Protein AF-A0A919B881-F1 (afdb_monomer_lite)

Radius of gyration: 37.19 Å; chains: 1; bounding box: 96×102×81 Å

Structure (mmCIF, N/CA/C/O backbone):
data_AF-A0A919B881-F1
#
_entry.id   AF-A0A919B881-F1
#
loop_
_atom_site.group_PDB
_atom_site.id
_atom_site.type_symbol
_atom_site.label_atom_id
_atom_site.label_alt_id
_atom_site.label_comp_id
_atom_site.label_asym_id
_atom_site.label_entity_id
_atom_site.label_seq_id
_atom_site.pdbx_PDB_ins_code
_atom_site.Cartn_x
_atom_site.Cartn_y
_atom_site.Cartn_z
_atom_site.occupancy
_atom_site.B_iso_or_equiv
_atom_site.auth_seq_id
_atom_site.auth_comp_id
_atom_site.auth_asym_id
_atom_site.auth_atom_id
_atom_site.pdbx_PDB_model_num
ATOM 1 N N . MET A 1 1 ? -10.266 -64.014 -33.521 1.00 40.56 1 MET A N 1
ATOM 2 C CA . MET A 1 1 ? -9.245 -63.901 -32.458 1.00 40.56 1 MET A CA 1
ATOM 3 C C . MET A 1 1 ? -8.799 -62.450 -32.390 1.00 40.56 1 MET A C 1
ATOM 5 O O . MET A 1 1 ? -8.229 -61.969 -33.357 1.00 40.56 1 MET A O 1
ATOM 9 N N . ARG A 1 2 ? -9.153 -61.725 -31.324 1.00 32.00 2 ARG A N 1
ATOM 10 C CA . ARG A 1 2 ? -8.686 -60.354 -31.070 1.00 32.00 2 ARG A CA 1
ATOM 11 C C . ARG A 1 2 ? -7.675 -60.434 -29.933 1.00 32.00 2 ARG A C 1
ATOM 13 O O . ARG A 1 2 ? -8.028 -60.886 -28.850 1.00 32.00 2 ARG A O 1
ATOM 20 N N . VAL A 1 3 ? -6.431 -60.069 -30.219 1.00 41.41 3 VAL A N 1
ATOM 21 C CA . VAL A 1 3 ? -5.357 -59.973 -29.229 1.00 41.41 3 VAL A CA 1
ATOM 22 C C . VAL A 1 3 ? -5.454 -58.581 -28.615 1.00 41.41 3 VAL A C 1
ATOM 24 O O . VAL A 1 3 ? -5.321 -57.581 -29.316 1.00 41.41 3 VAL A O 1
ATOM 27 N N . GLN A 1 4 ? -5.782 -58.527 -27.328 1.00 40.03 4 GLN A N 1
ATOM 28 C CA . GLN A 1 4 ? -5.890 -57.305 -26.539 1.00 40.03 4 GLN A CA 1
ATOM 29 C C . GLN A 1 4 ? -4.526 -57.069 -25.880 1.00 40.03 4 GLN A C 1
ATOM 31 O O . GLN A 1 4 ? -4.097 -57.869 -25.052 1.00 40.03 4 GLN A O 1
ATOM 36 N N . ALA A 1 5 ? -3.815 -56.021 -26.297 1.00 55.62 5 ALA A N 1
ATOM 37 C CA . ALA A 1 5 ? -2.579 -55.601 -25.645 1.00 55.62 5 ALA A CA 1
ATOM 38 C C . ALA A 1 5 ? -2.917 -54.863 -24.333 1.00 55.62 5 ALA A C 1
ATOM 40 O O . ALA A 1 5 ? -3.818 -54.019 -24.344 1.00 55.62 5 ALA A O 1
ATOM 41 N N . PRO A 1 6 ? -2.243 -55.157 -23.209 1.00 60.88 6 PRO A N 1
ATOM 42 C CA . PRO A 1 6 ? -2.437 -54.416 -21.971 1.00 60.88 6 PRO A CA 1
ATOM 43 C C . PRO A 1 6 ? -1.820 -53.017 -22.092 1.00 60.88 6 PRO A C 1
ATOM 45 O O . PRO A 1 6 ? -0.626 -52.867 -22.347 1.00 60.88 6 PRO A O 1
ATOM 48 N N . GLY A 1 7 ? -2.666 -51.999 -21.925 1.00 48.53 7 GLY A N 1
ATOM 49 C CA . GLY A 1 7 ? -2.262 -50.602 -21.826 1.00 48.53 7 GLY A CA 1
ATOM 50 C C . GLY A 1 7 ? -1.398 -50.379 -20.589 1.00 48.53 7 GLY A C 1
ATOM 51 O O . GLY A 1 7 ? -1.783 -50.724 -19.474 1.00 48.53 7 GLY A O 1
ATOM 52 N N . LEU A 1 8 ? -0.217 -49.816 -20.818 1.00 46.97 8 LEU A N 1
ATOM 53 C CA . LEU A 1 8 ? 0.714 -49.369 -19.795 1.00 46.97 8 LEU A CA 1
ATOM 54 C C . LEU A 1 8 ? 0.134 -48.097 -19.149 1.00 46.97 8 LEU A C 1
ATOM 56 O O . LEU A 1 8 ? 0.245 -47.008 -19.706 1.00 46.97 8 LEU A O 1
ATOM 60 N N . CYS A 1 9 ? -0.537 -48.230 -18.006 1.00 40.06 9 CYS A N 1
ATOM 61 C CA . CYS A 1 9 ? -0.943 -47.080 -17.199 1.00 40.06 9 CYS A CA 1
ATOM 62 C C . CYS A 1 9 ? 0.284 -46.564 -16.440 1.00 40.06 9 CYS A C 1
ATOM 64 O O . CYS A 1 9 ? 0.690 -47.157 -15.442 1.00 40.06 9 CYS A O 1
ATOM 66 N N . VAL A 1 10 ? 0.889 -45.478 -16.920 1.00 44.66 10 VAL A N 1
ATOM 67 C CA . VAL A 1 10 ? 1.898 -44.735 -16.159 1.00 44.66 10 VAL A CA 1
ATOM 68 C C . VAL A 1 10 ? 1.145 -43.890 -15.133 1.00 44.66 10 VAL A C 1
ATOM 70 O O . VAL A 1 10 ? 0.537 -42.879 -15.476 1.00 44.66 10 VAL A O 1
ATOM 73 N N . LEU A 1 11 ? 1.124 -44.354 -13.882 1.00 41.50 11 LEU A N 1
ATOM 74 C CA . LEU A 1 11 ? 0.751 -43.544 -12.725 1.00 41.50 11 LEU A CA 1
ATOM 75 C C . LEU A 1 11 ? 1.827 -42.468 -12.566 1.00 41.50 11 LEU A C 1
ATOM 77 O O . LEU A 1 11 ? 2.922 -42.739 -12.082 1.00 41.50 11 LEU A O 1
ATOM 81 N N . VAL A 1 12 ? 1.536 -41.264 -13.052 1.00 49.44 12 VAL A N 1
ATOM 82 C CA . VAL A 1 12 ? 2.303 -40.073 -12.698 1.00 49.44 12 VAL A CA 1
ATOM 83 C C . VAL A 1 12 ? 1.824 -39.695 -11.302 1.00 49.44 12 VAL A C 1
ATOM 85 O O . VAL A 1 12 ? 0.747 -39.120 -11.162 1.00 49.44 12 VAL A O 1
ATOM 88 N N . ASP A 1 13 ? 2.577 -40.090 -10.274 1.00 43.34 13 ASP A N 1
ATOM 89 C CA . ASP A 1 13 ? 2.395 -39.564 -8.923 1.00 43.34 13 ASP A CA 1
ATOM 90 C C . ASP A 1 13 ? 2.598 -38.047 -8.997 1.00 43.34 13 ASP A C 1
ATOM 92 O O . ASP A 1 13 ? 3.718 -37.542 -9.082 1.00 43.34 13 ASP A O 1
ATOM 96 N N . SER A 1 14 ? 1.487 -37.311 -9.047 1.00 44.31 14 SER A N 1
ATOM 97 C CA . SER A 1 14 ? 1.463 -35.870 -8.840 1.00 44.31 14 SER A CA 1
ATOM 98 C C . SER A 1 14 ? 1.813 -35.623 -7.381 1.00 44.31 14 SER A C 1
ATOM 100 O O . SER A 1 14 ? 0.943 -35.546 -6.520 1.00 44.31 14 SER A O 1
ATOM 102 N N . HIS A 1 15 ? 3.110 -35.564 -7.100 1.00 41.81 15 HIS A N 1
ATOM 103 C CA . HIS A 1 15 ? 3.613 -35.062 -5.838 1.00 41.81 15 HIS A CA 1
ATOM 104 C C . HIS A 1 15 ? 3.286 -33.564 -5.815 1.00 41.81 15 HIS A C 1
ATOM 106 O O . HIS A 1 15 ? 4.041 -32.748 -6.344 1.00 41.81 15 HIS A O 1
ATOM 112 N N . GLU A 1 16 ? 2.114 -33.204 -5.281 1.00 52.12 16 GLU A N 1
ATOM 113 C CA . GLU A 1 16 ? 1.852 -31.826 -4.873 1.00 52.12 16 GLU A CA 1
ATOM 114 C C . GLU A 1 16 ? 3.007 -31.434 -3.941 1.00 52.12 16 GLU A C 1
ATOM 116 O O . GLU A 1 16 ? 3.283 -32.160 -2.976 1.00 52.12 16 GLU A O 1
ATOM 121 N N . PRO A 1 17 ? 3.766 -30.369 -4.249 1.00 49.56 17 PRO A N 1
ATOM 122 C CA . PRO A 1 17 ? 4.780 -29.905 -3.328 1.00 49.56 17 PRO A CA 1
ATOM 123 C C . PRO A 1 17 ? 4.052 -29.467 -2.060 1.00 49.56 17 PRO A C 1
ATOM 125 O O . PRO A 1 17 ? 3.262 -28.522 -2.077 1.00 49.56 17 PRO A O 1
ATOM 128 N N . GLU A 1 18 ? 4.292 -30.183 -0.963 1.00 46.44 18 GLU A N 1
ATOM 129 C CA . GLU A 1 18 ? 3.920 -29.725 0.367 1.00 46.44 18 GLU A CA 1
ATOM 130 C C . GLU A 1 18 ? 4.677 -28.419 0.605 1.00 46.44 18 GLU A C 1
ATOM 132 O O . GLU A 1 18 ? 5.862 -28.416 0.934 1.00 46.44 18 GLU A O 1
ATOM 137 N N . ILE A 1 19 ? 4.003 -27.293 0.364 1.00 51.50 19 ILE A N 1
ATOM 138 C CA . ILE A 1 19 ? 4.513 -25.975 0.724 1.00 51.50 19 ILE A CA 1
ATOM 139 C C . ILE A 1 19 ? 4.761 -26.031 2.239 1.00 51.50 19 ILE A C 1
ATOM 141 O O . ILE A 1 19 ? 3.809 -26.288 2.990 1.00 51.50 19 ILE A O 1
ATOM 145 N N . PRO A 1 20 ? 6.008 -25.853 2.711 1.00 46.81 20 PRO A N 1
ATOM 146 C CA . PRO A 1 20 ? 6.297 -25.888 4.133 1.00 46.81 20 PRO A CA 1
ATOM 147 C C . PRO A 1 20 ? 5.446 -24.822 4.831 1.00 46.81 20 PRO A C 1
ATOM 149 O O . PRO A 1 20 ? 5.529 -23.638 4.525 1.00 46.81 20 PRO A O 1
ATOM 152 N N . LYS A 1 21 ? 4.599 -25.257 5.770 1.00 54.62 21 LYS A N 1
ATOM 153 C CA . LYS A 1 21 ? 3.687 -24.410 6.568 1.00 54.62 21 LYS A CA 1
ATOM 154 C C . LYS A 1 21 ? 4.410 -23.499 7.569 1.00 54.62 21 LYS A C 1
ATOM 156 O O . LYS A 1 21 ? 3.766 -22.889 8.420 1.00 54.62 21 LYS A O 1
ATOM 161 N N . GLU A 1 22 ? 5.731 -23.443 7.514 1.00 51.22 22 GLU A N 1
ATOM 162 C CA . GLU A 1 22 ? 6.541 -22.624 8.399 1.00 51.22 22 GLU A CA 1
ATOM 163 C C . GLU A 1 22 ? 6.771 -21.266 7.726 1.00 51.22 22 GLU A C 1
ATOM 165 O O . GLU A 1 22 ? 7.348 -21.203 6.648 1.00 51.22 22 GLU A O 1
ATOM 170 N N . MET A 1 23 ? 6.330 -20.191 8.393 1.00 44.78 23 MET A N 1
ATOM 171 C CA . MET A 1 23 ? 6.605 -18.772 8.092 1.00 44.78 23 MET A CA 1
ATOM 172 C C . MET A 1 23 ? 5.611 -17.979 7.224 1.00 44.78 23 MET A C 1
ATOM 174 O O . MET A 1 23 ? 6.019 -17.086 6.493 1.00 44.78 23 MET A O 1
ATOM 178 N N . ASN A 1 24 ? 4.303 -18.170 7.412 1.00 47.50 24 ASN A N 1
ATOM 179 C CA . ASN A 1 24 ? 3.375 -17.032 7.318 1.00 47.50 24 ASN A CA 1
ATOM 180 C C . ASN A 1 24 ? 2.932 -16.661 8.740 1.00 47.50 24 ASN A C 1
ATOM 182 O O . ASN A 1 24 ? 1.794 -16.896 9.150 1.00 47.50 24 ASN A O 1
ATOM 186 N N . GLU A 1 25 ? 3.875 -16.154 9.542 1.00 56.03 25 GLU A N 1
ATOM 187 C CA . GLU A 1 25 ? 3.506 -15.402 10.740 1.00 56.03 25 GLU A CA 1
ATOM 188 C C . GLU A 1 25 ? 2.770 -14.157 10.248 1.00 56.03 25 GLU A C 1
ATOM 190 O O . GLU A 1 25 ? 3.388 -13.199 9.793 1.00 56.03 25 GLU A O 1
ATOM 195 N N . LEU A 1 26 ? 1.436 -14.216 10.264 1.00 61.34 26 LEU A N 1
ATOM 196 C CA . LEU A 1 26 ? 0.589 -13.054 10.032 1.00 61.34 26 LEU A CA 1
ATOM 197 C C . LEU A 1 26 ? 1.092 -11.934 10.945 1.00 61.34 26 LEU A C 1
ATOM 199 O O . LEU A 1 26 ? 1.064 -12.064 12.172 1.00 61.34 26 LEU A O 1
ATOM 203 N N . ILE A 1 27 ? 1.613 -10.870 10.340 1.00 74.56 27 ILE A N 1
ATOM 204 C CA . ILE A 1 27 ? 2.141 -9.726 11.072 1.00 74.56 27 ILE A CA 1
ATOM 205 C C . ILE A 1 27 ? 0.930 -8.952 11.590 1.00 74.56 27 ILE A C 1
ATOM 207 O O . ILE A 1 27 ? 0.234 -8.261 10.844 1.00 74.56 27 ILE A O 1
ATOM 211 N N . TYR A 1 28 ? 0.656 -9.117 12.880 1.00 81.25 28 TYR A N 1
ATOM 212 C CA . TYR A 1 28 ? -0.332 -8.322 13.592 1.00 81.25 28 TYR A CA 1
ATOM 213 C C . TYR A 1 28 ? 0.345 -7.091 14.185 1.00 81.25 28 TYR A C 1
ATOM 215 O O . TYR A 1 28 ? 1.354 -7.202 14.881 1.00 81.25 28 TYR A O 1
ATOM 223 N N . GLU A 1 29 ? -0.238 -5.921 13.945 1.00 87.69 29 GLU A N 1
ATOM 224 C CA . GLU A 1 29 ? 0.158 -4.676 14.596 1.00 87.69 29 GLU A CA 1
ATOM 225 C C . GLU A 1 29 ? -0.864 -4.317 15.680 1.00 87.69 29 GLU A C 1
ATOM 227 O O . GLU A 1 29 ? -2.076 -4.447 15.484 1.00 87.69 29 GLU A O 1
ATOM 232 N N . GLU A 1 30 ? -0.394 -3.857 16.841 1.00 91.06 30 GLU A N 1
ATOM 233 C CA . GLU A 1 30 ? -1.280 -3.289 17.855 1.00 91.06 30 GLU A CA 1
ATOM 234 C C . GLU A 1 30 ? -1.707 -1.878 17.441 1.00 91.06 30 GLU A C 1
ATOM 236 O O . GLU A 1 30 ? -0.920 -0.932 17.456 1.00 91.06 30 GLU A O 1
ATOM 241 N N . VAL A 1 31 ? -2.987 -1.718 17.112 1.00 92.69 31 VAL A N 1
ATOM 242 C CA . VAL A 1 31 ? -3.549 -0.454 16.634 1.00 92.69 31 VAL A CA 1
ATOM 243 C C . VAL A 1 31 ? -4.550 0.092 17.663 1.00 92.69 31 VAL A C 1
ATOM 245 O O . VAL A 1 31 ? -5.344 -0.670 18.232 1.00 92.69 31 VAL A O 1
ATOM 248 N N . PRO A 1 32 ? -4.578 1.418 17.917 1.00 94.25 32 PRO A N 1
ATOM 249 C CA . PRO A 1 32 ? -5.638 2.033 18.707 1.00 94.25 32 PRO A CA 1
ATOM 250 C C . PRO A 1 32 ? -7.012 1.720 18.112 1.00 94.25 32 PRO A C 1
ATOM 252 O O . PRO A 1 32 ? -7.222 1.868 16.907 1.00 94.25 32 PRO A O 1
ATOM 255 N N . VAL A 1 33 ? -7.990 1.366 18.952 1.00 93.12 33 VAL A N 1
ATOM 256 C CA . VAL A 1 33 ? -9.327 0.959 18.476 1.00 93.12 33 VAL A CA 1
ATOM 257 C C . VAL A 1 33 ? -9.987 2.039 17.616 1.00 93.12 33 VAL A C 1
ATOM 259 O O . VAL A 1 33 ? -10.712 1.714 16.687 1.00 93.12 33 VAL A O 1
ATOM 262 N N . SER A 1 34 ? -9.710 3.323 17.855 1.00 92.88 34 SER A N 1
ATOM 263 C CA . SER A 1 34 ? -10.227 4.432 17.040 1.00 92.88 34 SER A CA 1
ATOM 264 C C . SER A 1 34 ? -9.736 4.442 15.588 1.00 92.88 34 SER A C 1
ATOM 266 O O . SER A 1 34 ? -10.376 5.063 14.743 1.00 92.88 34 SER A O 1
ATOM 268 N N . CYS A 1 35 ? -8.599 3.805 15.305 1.00 91.19 35 CYS A N 1
ATOM 269 C CA . CYS A 1 35 ? -7.952 3.808 13.994 1.00 91.19 35 CYS A CA 1
ATOM 270 C C . CYS A 1 35 ? -8.314 2.579 13.147 1.00 91.19 35 CYS A C 1
ATOM 272 O O . CYS A 1 35 ? -8.001 2.546 11.957 1.00 91.19 35 CYS A O 1
ATOM 274 N N . ALA A 1 36 ? -8.987 1.584 13.734 1.00 92.06 36 ALA A N 1
ATOM 275 C CA . ALA A 1 36 ? -9.319 0.351 13.038 1.00 92.06 36 ALA A CA 1
ATOM 276 C C . ALA A 1 36 ? -10.349 0.586 11.922 1.00 92.06 36 ALA A C 1
ATOM 278 O O . ALA A 1 36 ? -11.412 1.185 12.128 1.00 92.06 36 ALA A O 1
ATOM 279 N N . LYS A 1 37 ? -10.035 0.092 10.722 1.00 91.75 37 LYS A N 1
ATOM 280 C CA . LYS A 1 37 ? -10.871 0.260 9.526 1.00 91.75 37 LYS A CA 1
ATOM 281 C C . LYS A 1 37 ? -11.891 -0.871 9.416 1.00 91.75 37 LYS A C 1
ATOM 283 O O . LYS A 1 37 ? -11.590 -2.034 9.675 1.00 91.75 37 LYS A O 1
ATOM 288 N N . GLN A 1 38 ? -13.114 -0.541 8.997 1.00 94.25 38 GLN A N 1
ATOM 289 C CA . GLN A 1 38 ? -14.111 -1.558 8.652 1.00 94.25 38 GLN A CA 1
ATOM 290 C C . GLN A 1 38 ? -13.564 -2.471 7.548 1.00 94.25 38 GLN A C 1
ATOM 292 O O . GLN A 1 38 ? -12.973 -1.984 6.590 1.00 94.25 38 GLN A O 1
ATOM 297 N N . GLY A 1 39 ? -13.788 -3.777 7.676 1.00 93.75 39 GLY A N 1
ATOM 298 C CA . GLY A 1 39 ? -13.273 -4.780 6.746 1.00 93.75 39 GLY A CA 1
ATOM 299 C C . GLY A 1 39 ? -11.869 -5.287 7.081 1.00 93.75 39 GLY A C 1
ATOM 300 O O . GLY A 1 39 ? -11.481 -6.317 6.543 1.00 93.75 39 GLY A O 1
ATOM 301 N N . ALA A 1 40 ? -11.137 -4.643 7.996 1.00 93.06 40 ALA A N 1
ATOM 302 C CA . ALA A 1 40 ? -9.846 -5.150 8.449 1.00 93.06 40 ALA A CA 1
ATOM 303 C C . ALA A 1 40 ? -10.014 -6.454 9.238 1.00 93.06 40 ALA A C 1
ATOM 305 O O . ALA A 1 40 ? -10.989 -6.620 9.984 1.00 93.06 40 ALA A O 1
ATOM 306 N N . ARG A 1 41 ? -9.058 -7.369 9.093 1.00 94.50 41 ARG A N 1
ATOM 307 C CA . ARG A 1 41 ? -8.978 -8.561 9.930 1.00 94.50 41 ARG A CA 1
ATOM 308 C C . ARG A 1 41 ? -8.310 -8.190 11.246 1.00 94.50 41 ARG A C 1
ATOM 310 O O . ARG A 1 41 ? -7.302 -7.493 11.276 1.00 94.50 41 ARG A O 1
ATOM 317 N N . VAL A 1 42 ? -8.960 -8.549 12.341 1.00 95.88 42 VAL A N 1
ATOM 318 C CA . VAL A 1 42 ? -8.614 -8.097 13.682 1.00 95.88 42 VAL A CA 1
ATOM 319 C C . VAL A 1 42 ? -8.752 -9.230 14.682 1.00 95.88 42 VAL A C 1
ATOM 321 O O . VAL A 1 42 ? -9.627 -10.095 14.574 1.00 95.88 42 VAL A O 1
ATOM 324 N N . ARG A 1 43 ? -7.931 -9.157 15.720 1.00 95.94 43 ARG A N 1
ATOM 325 C CA . ARG A 1 43 ? -8.024 -9.944 16.935 1.00 95.94 43 ARG A CA 1
ATOM 326 C C . ARG A 1 43 ? -8.102 -8.987 18.116 1.00 95.94 43 ARG A C 1
ATOM 328 O O . ARG A 1 43 ? -7.262 -8.121 18.322 1.00 95.94 43 ARG A O 1
ATOM 335 N N . ALA A 1 44 ? -9.182 -9.094 18.875 1.00 95.88 44 ALA A N 1
ATOM 336 C CA . ALA A 1 44 ? -9.482 -8.168 19.955 1.00 95.88 44 ALA A CA 1
ATOM 337 C C . ALA A 1 44 ? -9.883 -8.932 21.210 1.00 95.88 44 ALA A C 1
ATOM 339 O O . ALA A 1 44 ? -10.685 -9.868 21.169 1.00 95.88 44 ALA A O 1
ATOM 340 N N . LYS A 1 45 ? -9.355 -8.492 22.350 1.00 96.50 45 LYS A N 1
ATOM 341 C CA . LYS A 1 45 ? -9.707 -9.004 23.671 1.00 96.50 45 LYS A CA 1
ATOM 342 C C . LYS A 1 45 ? -10.387 -7.891 24.453 1.00 96.50 45 LYS A C 1
ATOM 344 O O . LYS A 1 45 ? -9.797 -6.846 24.676 1.00 96.50 45 LYS A O 1
ATOM 349 N N . GLY A 1 46 ? -11.624 -8.119 24.879 1.00 94.50 46 GLY A N 1
ATOM 350 C CA . GLY A 1 46 ? -12.412 -7.102 25.573 1.00 94.50 46 GLY A CA 1
ATOM 351 C C . GLY A 1 46 ? -13.524 -7.697 26.423 1.00 94.50 46 GLY A C 1
ATOM 352 O O . GLY A 1 46 ? -13.548 -8.898 26.697 1.00 94.50 46 GLY A O 1
ATOM 353 N N . LYS A 1 47 ? -14.461 -6.851 26.853 1.00 94.69 47 LYS A N 1
ATOM 354 C CA . LYS A 1 47 ? -15.646 -7.263 27.618 1.00 94.69 47 LYS A CA 1
ATOM 355 C C . LYS A 1 47 ? -16.839 -7.433 26.678 1.00 94.69 47 LYS A C 1
ATOM 357 O O . LYS A 1 47 ? -17.080 -6.583 25.825 1.00 94.69 47 LYS A O 1
ATOM 362 N N . ASP A 1 48 ? -17.614 -8.497 26.835 1.00 93.25 48 ASP A N 1
ATOM 363 C CA . ASP A 1 48 ? -18.892 -8.637 26.134 1.00 93.25 48 ASP A CA 1
ATOM 364 C C . ASP A 1 48 ? -19.992 -7.759 26.772 1.00 93.25 48 ASP A C 1
ATOM 366 O O . ASP A 1 48 ? -19.782 -7.054 27.764 1.00 93.25 48 ASP A O 1
ATOM 370 N N . THR A 1 49 ? -21.206 -7.811 26.218 1.00 84.81 49 THR A N 1
ATOM 371 C CA . THR A 1 49 ? -22.366 -7.062 26.745 1.00 84.81 49 THR A CA 1
ATOM 372 C C . THR A 1 49 ? -22.810 -7.493 28.150 1.00 84.81 49 THR A C 1
ATOM 374 O O . THR A 1 49 ? -23.589 -6.779 28.780 1.00 84.81 49 THR A O 1
ATOM 377 N N . ARG A 1 50 ? -22.323 -8.635 28.650 1.00 87.50 50 ARG A N 1
ATOM 378 C CA . ARG A 1 50 ? -22.602 -9.183 29.985 1.00 87.50 50 ARG A CA 1
ATOM 379 C C . ARG A 1 50 ? -21.454 -8.936 30.972 1.00 87.50 50 ARG A C 1
ATOM 381 O O . ARG A 1 50 ? -21.587 -9.268 32.145 1.00 87.50 50 ARG A O 1
ATOM 388 N N . GLY A 1 51 ? -20.347 -8.344 30.523 1.00 90.00 51 GLY A N 1
ATOM 389 C CA . GLY A 1 51 ? -19.175 -8.054 31.345 1.00 90.00 51 GLY A CA 1
ATOM 390 C C . GLY A 1 51 ? -18.170 -9.206 31.463 1.00 90.00 51 GLY A C 1
ATOM 391 O O . GLY A 1 51 ? -17.245 -9.109 32.279 1.00 90.00 51 GLY A O 1
ATOM 392 N N . TYR A 1 52 ? -18.293 -10.266 30.661 1.00 92.44 52 TYR A N 1
ATOM 393 C CA . TYR A 1 52 ? -17.300 -11.339 30.592 1.00 92.44 52 TYR A CA 1
ATOM 394 C C . TYR A 1 52 ? -16.164 -10.972 29.645 1.00 92.44 52 TYR A C 1
ATOM 396 O O . TYR A 1 52 ? -16.387 -10.370 28.596 1.00 92.44 52 TYR A O 1
ATOM 404 N N . THR A 1 53 ? -14.938 -11.337 30.014 1.00 95.00 53 THR A N 1
ATOM 405 C CA . THR A 1 53 ? -13.783 -11.184 29.125 1.00 95.00 53 THR A CA 1
ATOM 406 C C . THR A 1 53 ? -13.894 -12.189 27.984 1.00 95.00 53 THR A C 1
ATOM 408 O O . THR A 1 53 ? -14.051 -13.385 28.228 1.00 95.00 53 THR A O 1
ATOM 411 N N . LYS A 1 54 ? -13.798 -11.708 26.748 1.00 95.06 54 LYS A N 1
ATOM 412 C CA . LYS A 1 54 ? -13.896 -12.510 25.532 1.00 95.06 54 LYS A CA 1
ATOM 413 C C . LYS A 1 54 ? -12.838 -12.053 24.530 1.00 95.06 54 LYS A C 1
ATOM 415 O O . LYS A 1 54 ? -12.602 -10.856 24.380 1.00 95.06 54 LYS A O 1
ATOM 420 N N . THR A 1 55 ? -12.227 -13.015 23.848 1.00 96.31 55 THR A N 1
ATOM 421 C CA . THR A 1 55 ? -11.364 -12.773 22.687 1.00 96.31 55 THR A CA 1
ATOM 422 C C . THR A 1 55 ? -12.156 -13.110 21.429 1.00 96.31 55 THR A C 1
ATOM 424 O O . THR A 1 55 ? -12.791 -14.164 21.374 1.00 96.31 55 THR A O 1
ATOM 427 N N . LEU A 1 56 ? -12.159 -12.208 20.452 1.00 95.44 56 LEU A N 1
ATOM 428 C CA . LEU A 1 56 ? -12.718 -12.432 19.122 1.00 95.44 56 LEU A CA 1
ATOM 429 C C . LEU A 1 56 ? -11.631 -12.239 18.075 1.00 95.44 56 LEU A C 1
ATOM 431 O O . LEU A 1 56 ? -10.793 -11.353 18.209 1.00 95.44 56 LEU A O 1
ATOM 435 N N . GLU A 1 57 ? -11.702 -13.048 17.031 1.00 96.00 57 GLU A N 1
ATOM 436 C CA . GLU A 1 57 ? -10.837 -12.985 15.862 1.00 96.00 57 GLU A CA 1
ATOM 437 C C . GLU A 1 57 ? -11.719 -13.076 14.617 1.00 96.00 57 GLU A C 1
ATOM 439 O O . GLU A 1 57 ? -12.661 -13.872 14.577 1.00 96.00 57 GLU A O 1
ATOM 444 N N . GLY A 1 58 ? -11.464 -12.220 13.632 1.00 95.62 58 GLY A N 1
ATOM 445 C CA . GLY A 1 58 ? -12.247 -12.160 12.404 1.00 95.62 58 GLY A CA 1
ATOM 446 C C . GLY A 1 58 ? -12.190 -10.786 11.753 1.00 95.62 58 GLY A C 1
ATOM 447 O O . GLY A 1 58 ? -11.305 -9.986 12.020 1.00 95.62 58 GLY A O 1
ATOM 448 N N . THR A 1 59 ? -13.152 -10.487 10.896 1.00 95.81 59 THR A N 1
ATOM 449 C CA . THR A 1 59 ? -13.251 -9.216 10.182 1.00 95.81 59 THR A CA 1
ATOM 450 C 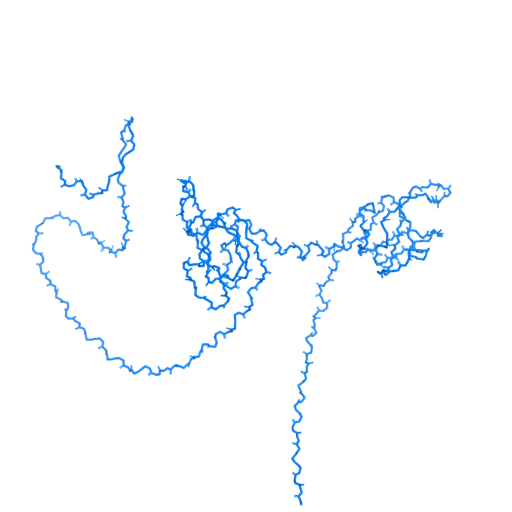C . THR A 1 59 ? -14.064 -8.202 10.975 1.00 95.81 59 THR A C 1
ATOM 452 O O . THR A 1 59 ? -15.135 -8.510 11.511 1.00 95.81 59 THR A O 1
ATOM 455 N N . LEU A 1 60 ? -13.588 -6.959 11.013 1.00 96.56 60 LEU A N 1
ATOM 456 C CA . LEU A 1 60 ? -14.301 -5.849 11.619 1.00 96.56 60 LEU A CA 1
ATOM 457 C C . LEU A 1 60 ? -15.533 -5.488 10.771 1.00 96.56 60 LEU A C 1
ATOM 459 O O . LEU A 1 60 ? -15.433 -4.849 9.724 1.00 96.56 60 LEU A O 1
ATOM 463 N N . LEU A 1 61 ? -16.720 -5.875 11.239 1.00 96.50 61 LEU A N 1
ATOM 464 C CA . LEU A 1 61 ? -17.976 -5.767 10.485 1.00 96.50 61 LEU A CA 1
ATOM 465 C C . LEU A 1 61 ? -18.457 -4.318 10.319 1.00 96.50 61 LEU A C 1
ATOM 467 O O . LEU A 1 61 ? -19.251 -4.018 9.427 1.00 96.50 61 LEU A O 1
ATOM 471 N N . ARG A 1 62 ? -18.011 -3.410 11.194 1.00 95.88 62 ARG A N 1
ATOM 472 C CA . ARG A 1 62 ? -18.360 -1.985 11.176 1.00 95.88 62 ARG A CA 1
ATOM 473 C C . ARG A 1 62 ? -17.248 -1.152 11.798 1.00 95.88 62 ARG A C 1
ATOM 475 O O . ARG A 1 62 ? -16.615 -1.607 12.745 1.00 95.88 62 ARG A O 1
ATOM 482 N N . ALA A 1 63 ? -17.102 0.088 11.331 1.00 94.31 63 ALA A N 1
ATOM 483 C CA . ALA A 1 63 ? -16.254 1.076 11.984 1.00 94.31 63 ALA A CA 1
ATOM 484 C C . ALA A 1 63 ? -16.525 1.135 13.508 1.00 94.31 63 ALA A C 1
ATOM 486 O O . ALA A 1 63 ? -17.700 1.123 13.916 1.00 94.31 63 ALA A O 1
ATOM 487 N N . PRO A 1 64 ? -15.471 1.200 14.339 1.00 96.38 64 PRO A N 1
ATOM 488 C CA . PRO A 1 64 ? -15.586 1.303 15.787 1.00 96.38 64 PRO A CA 1
ATOM 489 C C . PRO A 1 64 ? -16.460 2.491 16.179 1.00 96.38 64 PRO A C 1
ATOM 491 O O . PRO A 1 64 ? -16.341 3.583 15.624 1.00 96.38 64 PRO A O 1
ATOM 494 N N . LYS A 1 65 ? -17.368 2.276 17.132 1.00 96.31 65 LYS A N 1
ATOM 495 C CA . LYS A 1 65 ? -18.287 3.319 17.597 1.00 96.31 65 LYS A CA 1
ATOM 496 C C . LYS A 1 65 ? -18.081 3.587 19.076 1.00 96.31 65 LYS A C 1
ATOM 498 O O . LYS A 1 65 ? -18.136 2.658 19.879 1.00 96.31 65 LYS A O 1
ATOM 503 N N . ASP A 1 66 ? -17.930 4.848 19.448 1.00 95.88 66 ASP A N 1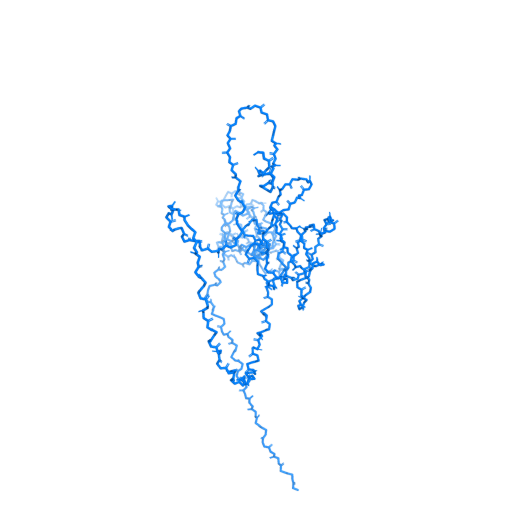
ATOM 504 C CA . ASP A 1 66 ? -17.891 5.245 20.845 1.00 95.88 66 ASP A CA 1
ATOM 505 C C . ASP A 1 66 ? -19.278 5.098 21.495 1.00 95.88 66 ASP A C 1
ATOM 507 O O . ASP A 1 66 ? -20.340 5.376 20.928 1.00 95.88 66 ASP A O 1
ATOM 511 N N . THR A 1 67 ? -19.295 4.581 22.715 1.00 95.06 67 THR A N 1
ATOM 512 C CA . THR A 1 67 ? -20.515 4.413 23.495 1.00 95.06 67 THR A CA 1
ATOM 513 C C . THR A 1 67 ? -20.215 4.508 24.987 1.00 95.06 67 THR A C 1
ATOM 515 O O . THR A 1 67 ? -19.079 4.731 25.406 1.00 95.06 67 THR A O 1
ATOM 518 N N . ARG A 1 68 ? -21.253 4.387 25.812 1.00 94.81 68 ARG A N 1
ATOM 519 C CA . ARG A 1 68 ? -21.123 4.314 27.267 1.00 94.81 68 ARG A CA 1
ATOM 520 C C . ARG A 1 68 ? -21.581 2.946 27.741 1.00 94.81 68 ARG A C 1
ATOM 522 O O . ARG A 1 68 ? -22.637 2.472 27.326 1.00 94.81 68 ARG A O 1
ATOM 529 N N . ALA A 1 69 ? -20.798 2.332 28.617 1.00 92.81 69 ALA A N 1
ATOM 530 C CA . ALA A 1 69 ? -21.137 1.075 29.271 1.00 92.81 69 ALA A CA 1
ATOM 531 C C . ALA A 1 69 ? -21.009 1.220 30.790 1.00 92.81 69 ALA A C 1
ATOM 533 O O . ALA A 1 69 ? -20.243 2.047 31.285 1.00 92.81 69 ALA A O 1
ATOM 534 N N . GLN A 1 70 ? -21.779 0.423 31.526 1.00 92.69 70 GLN A N 1
ATOM 535 C CA . GLN A 1 70 ? -21.633 0.298 32.973 1.00 92.69 70 GLN A CA 1
ATOM 536 C C . GLN A 1 70 ? -20.499 -0.684 33.279 1.00 92.69 70 GLN A C 1
ATOM 538 O O . GLN A 1 70 ? -20.554 -1.838 32.857 1.00 92.69 70 GLN A O 1
ATOM 543 N N . ARG A 1 71 ? -19.480 -0.229 34.009 1.00 89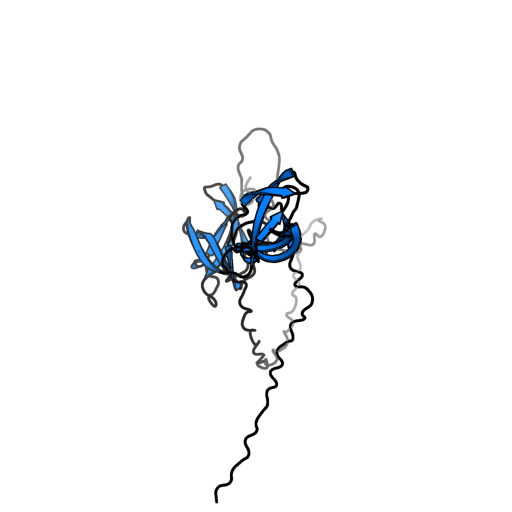.81 71 ARG A N 1
ATOM 544 C CA . ARG A 1 71 ? -18.365 -1.041 34.511 1.00 89.81 71 ARG A CA 1
ATOM 545 C C . ARG A 1 71 ? -18.167 -0.677 35.978 1.00 89.81 71 ARG A C 1
ATOM 547 O O . ARG A 1 71 ? -18.046 0.500 36.304 1.00 89.81 71 ARG A O 1
ATOM 554 N N . ASP A 1 72 ? -18.251 -1.671 36.857 1.00 88.25 72 ASP A N 1
ATOM 555 C CA . ASP A 1 72 ? -18.111 -1.496 38.310 1.00 88.25 72 ASP A CA 1
ATOM 556 C C . ASP A 1 72 ? -19.045 -0.412 38.895 1.00 88.25 72 ASP A C 1
ATOM 558 O O . ASP A 1 72 ? -18.661 0.407 39.728 1.00 88.25 72 ASP A O 1
ATOM 562 N N . GLY A 1 73 ? -20.292 -0.371 38.405 1.00 91.38 73 GLY A N 1
ATOM 563 C CA . GLY A 1 73 ? -21.316 0.591 38.836 1.00 91.38 73 GLY A CA 1
ATOM 564 C C . GLY A 1 73 ? -21.109 2.026 38.335 1.00 91.38 73 GLY A C 1
ATOM 565 O O . GLY A 1 73 ? -21.827 2.935 38.756 1.00 91.38 73 GLY A O 1
ATOM 566 N N . ARG A 1 74 ? -20.139 2.255 37.442 1.00 93.56 74 ARG A N 1
ATOM 567 C CA . ARG A 1 74 ? -19.864 3.559 36.834 1.00 93.56 74 ARG A CA 1
ATOM 568 C C . ARG A 1 74 ? -20.081 3.513 35.327 1.00 93.56 74 ARG A C 1
ATOM 570 O O . ARG A 1 74 ? -19.717 2.557 34.648 1.00 93.56 74 ARG A O 1
ATOM 577 N N . SER A 1 75 ? -20.643 4.591 34.786 1.00 93.62 75 SER A N 1
ATOM 578 C CA . SER A 1 75 ? -20.735 4.791 33.339 1.00 93.62 75 SER A CA 1
ATOM 579 C C . SER A 1 75 ? -19.376 5.232 32.797 1.00 93.62 75 SER A C 1
ATOM 581 O O . SER A 1 75 ? -18.960 6.363 33.043 1.00 93.62 75 SER A O 1
ATOM 583 N N . VAL A 1 76 ? -18.728 4.387 32.002 1.00 96.19 76 VAL A N 1
ATOM 584 C CA . VAL A 1 76 ? -17.439 4.665 31.352 1.00 96.19 76 VAL A CA 1
ATOM 585 C C . VAL A 1 76 ? -17.598 4.733 29.832 1.00 96.19 76 VAL A C 1
ATOM 587 O O . VAL A 1 76 ? -18.483 4.086 29.265 1.00 96.19 76 VAL A O 1
ATOM 590 N N . LYS A 1 77 ? -16.775 5.553 29.165 1.00 95.38 77 LYS A N 1
ATOM 591 C CA . LYS A 1 77 ? -16.698 5.574 27.697 1.00 95.38 77 LYS A CA 1
ATOM 592 C C . LYS A 1 77 ? -15.975 4.317 27.224 1.00 95.38 77 LYS A C 1
ATOM 594 O O . LYS A 1 77 ? -14.952 3.964 27.796 1.00 95.38 77 LYS A O 1
ATOM 599 N N . VAL A 1 78 ? -16.512 3.669 26.200 1.00 97.12 78 VAL A N 1
ATOM 600 C CA . VAL A 1 78 ? -15.945 2.461 25.595 1.00 97.12 78 VAL A CA 1
ATOM 601 C C . VAL A 1 78 ? -16.119 2.513 24.083 1.00 97.12 78 VAL A C 1
ATOM 603 O O . VAL A 1 78 ? -17.063 3.128 23.582 1.00 97.12 78 VAL A O 1
ATOM 606 N N . TRP A 1 79 ? -15.252 1.826 23.359 1.00 97.31 79 TRP A N 1
ATOM 607 C CA . TRP A 1 79 ? -15.434 1.499 21.955 1.00 97.31 79 TRP A CA 1
ATOM 608 C C . TRP A 1 79 ? -16.250 0.224 21.829 1.00 97.31 79 TRP A C 1
ATOM 610 O O . TRP A 1 79 ? -15.931 -0.791 22.440 1.00 97.31 79 TRP A O 1
ATOM 620 N N . ARG A 1 80 ? -17.310 0.260 21.025 1.00 96.75 80 ARG A N 1
ATOM 621 C CA . ARG A 1 80 ? -18.047 -0.932 20.621 1.00 96.75 80 ARG A CA 1
ATOM 622 C C . ARG A 1 80 ? -17.590 -1.353 19.232 1.00 96.75 80 ARG A C 1
ATOM 624 O O . ARG A 1 80 ? -17.769 -0.595 18.276 1.00 96.75 80 ARG A O 1
ATOM 631 N N . ILE A 1 81 ? -17.070 -2.570 19.136 1.00 97.00 81 ILE A N 1
ATOM 632 C CA . ILE A 1 81 ? -16.670 -3.201 17.878 1.00 97.00 81 ILE A CA 1
ATOM 633 C C . ILE A 1 81 ? -17.495 -4.461 17.625 1.00 97.00 81 ILE A C 1
ATOM 635 O O . ILE A 1 81 ? -18.036 -5.058 18.560 1.00 97.00 81 ILE A O 1
ATOM 639 N N . TYR A 1 82 ? -17.577 -4.851 16.355 1.00 97.69 82 TYR A N 1
ATOM 640 C CA . TYR A 1 82 ? -18.224 -6.084 15.922 1.00 97.69 82 TYR A CA 1
ATOM 641 C C . TYR A 1 82 ? -17.236 -6.880 15.071 1.00 97.69 82 TYR A C 1
ATOM 643 O O . TYR A 1 82 ? -16.800 -6.373 14.040 1.00 97.69 82 TYR A O 1
ATOM 651 N N . VAL A 1 83 ? -16.877 -8.085 15.508 1.00 97.38 83 VAL A N 1
ATOM 652 C CA . VAL A 1 83 ? -15.840 -8.923 14.885 1.00 97.38 83 VAL A CA 1
ATOM 653 C C . VAL A 1 83 ? -16.435 -10.284 14.554 1.00 97.38 83 VAL A C 1
ATOM 655 O O . VAL A 1 83 ? -16.844 -11.005 15.463 1.00 97.38 83 VAL A O 1
ATOM 658 N N . GLY A 1 84 ? -16.498 -10.627 13.271 1.00 96.62 84 GLY A N 1
ATOM 659 C CA . GLY A 1 84 ? -17.113 -11.866 12.791 1.00 96.62 84 GLY A CA 1
ATOM 660 C C . GLY A 1 84 ? -16.627 -12.249 11.398 1.00 96.62 84 GLY A C 1
ATOM 661 O O . GLY A 1 84 ? -15.599 -11.756 10.938 1.00 96.62 84 GLY A O 1
ATOM 662 N N . GLN A 1 85 ? -17.351 -13.126 10.710 1.00 94.88 85 GLN A N 1
ATOM 663 C CA . GLN A 1 85 ? -17.000 -13.496 9.334 1.00 94.88 85 GLN A CA 1
ATOM 664 C C . GLN A 1 85 ? -17.355 -12.377 8.335 1.00 94.88 85 GLN A C 1
ATOM 666 O O . GLN A 1 85 ? -18.325 -11.643 8.558 1.00 94.88 85 GLN A O 1
ATOM 671 N N . PRO A 1 86 ? -16.634 -12.244 7.204 1.00 92.62 86 PRO A N 1
ATOM 672 C CA . PRO A 1 86 ? -17.022 -11.327 6.134 1.00 92.62 86 PRO A CA 1
ATOM 673 C C . PRO A 1 86 ? -18.487 -11.531 5.713 1.00 92.62 86 PRO A C 1
ATOM 675 O O . PRO A 1 86 ? -18.909 -12.641 5.399 1.00 92.62 86 PRO A O 1
ATOM 678 N N . GLY A 1 87 ? -19.280 -10.456 5.723 1.00 91.62 87 GLY A N 1
ATOM 679 C CA . GLY A 1 87 ? -20.710 -10.491 5.379 1.00 91.62 87 GLY A CA 1
ATOM 680 C C . GLY A 1 87 ? -21.656 -10.881 6.524 1.00 91.62 87 GLY A C 1
ATOM 681 O O . GLY A 1 87 ? -22.876 -10.785 6.364 1.00 91.62 87 GLY A O 1
ATOM 682 N N . GLU A 1 88 ? -21.136 -11.264 7.693 1.00 95.00 88 GLU A N 1
ATOM 683 C CA . GLU A 1 88 ? -21.951 -11.500 8.883 1.00 95.00 88 GLU A CA 1
ATOM 684 C C . GLU A 1 88 ? -22.610 -10.196 9.369 1.00 95.00 88 GLU A C 1
ATOM 686 O O . GLU A 1 88 ? -22.070 -9.093 9.241 1.00 95.00 88 GLU A O 1
ATOM 691 N N . ARG A 1 89 ? -23.809 -10.301 9.951 1.00 95.62 89 ARG A N 1
ATOM 692 C CA . ARG A 1 89 ? -24.500 -9.137 10.517 1.00 95.62 89 ARG A CA 1
ATOM 693 C C . ARG A 1 89 ? -23.965 -8.818 11.920 1.00 95.62 89 ARG A C 1
ATOM 695 O O . ARG A 1 89 ? -23.851 -9.725 12.745 1.00 95.62 89 ARG A O 1
ATOM 702 N N . PRO A 1 90 ? -23.731 -7.535 12.252 1.00 96.31 90 PRO A N 1
ATOM 703 C CA . PRO A 1 90 ? -23.441 -7.115 13.621 1.00 96.31 90 PRO A CA 1
ATOM 704 C C . PRO A 1 90 ? -24.535 -7.576 14.596 1.00 96.31 90 PRO A C 1
ATOM 706 O O . PRO A 1 90 ? -25.709 -7.237 14.432 1.00 96.31 90 PRO A O 1
ATOM 709 N N . CYS A 1 91 ? -24.163 -8.344 15.617 1.00 94.44 91 CYS A N 1
ATOM 710 C CA . CYS A 1 91 ? -25.070 -8.877 16.627 1.00 94.44 91 CYS A CA 1
ATOM 711 C C . CYS A 1 91 ? -24.396 -8.966 18.005 1.00 94.44 91 CYS A C 1
ATOM 713 O O . CYS A 1 91 ? -23.181 -8.866 18.149 1.00 94.44 91 CYS A O 1
ATOM 715 N N . ASN A 1 92 ? -25.177 -9.198 19.060 1.00 92.25 92 ASN A N 1
ATOM 716 C CA . ASN A 1 92 ? -24.642 -9.229 20.427 1.00 92.25 92 ASN A CA 1
ATOM 717 C C . ASN A 1 92 ? -23.591 -10.332 20.664 1.00 92.25 92 ASN A C 1
ATOM 719 O O . ASN A 1 92 ? -22.813 -10.225 21.608 1.00 92.25 92 ASN A O 1
ATOM 723 N N . GLN A 1 93 ? -23.565 -11.386 19.840 1.00 92.94 93 GLN A N 1
ATOM 724 C CA . GLN A 1 93 ? -22.603 -12.485 19.976 1.00 92.94 93 GLN A CA 1
ATOM 725 C C . GLN A 1 93 ? -21.213 -12.116 19.440 1.00 92.94 93 GLN A C 1
ATOM 727 O O . GLN A 1 93 ? -20.210 -12.577 19.989 1.00 92.94 93 GLN A O 1
ATOM 732 N N . ASN A 1 94 ? -21.158 -11.255 18.424 1.00 95.62 94 ASN A N 1
ATOM 733 C CA . ASN A 1 94 ? -19.928 -10.779 17.799 1.00 95.62 94 ASN A CA 1
ATOM 734 C C . ASN A 1 94 ? -19.528 -9.369 18.280 1.00 95.62 94 ASN A C 1
ATOM 736 O O . ASN A 1 94 ? -18.673 -8.731 17.680 1.00 95.62 94 ASN A O 1
ATOM 740 N N . THR A 1 95 ? -20.124 -8.883 19.378 1.00 96.31 95 THR A N 1
ATOM 741 C CA . THR A 1 95 ? -19.850 -7.554 19.947 1.00 96.31 95 THR A CA 1
ATOM 742 C C . THR A 1 95 ? -18.801 -7.612 21.056 1.00 96.31 95 THR A C 1
ATOM 744 O O . THR A 1 95 ? -18.924 -8.417 21.981 1.00 96.31 95 THR A O 1
ATOM 747 N N . LEU A 1 96 ? -17.856 -6.673 21.034 1.00 96.38 96 LEU A N 1
ATOM 748 C CA . LEU A 1 96 ? -16.944 -6.390 22.144 1.00 96.38 96 LEU A CA 1
ATOM 749 C C . LEU A 1 96 ? -17.002 -4.912 22.534 1.00 96.38 96 LEU A C 1
ATOM 751 O O . LEU A 1 96 ? -17.175 -4.034 21.687 1.00 96.38 96 LEU A O 1
ATOM 755 N N . ALA A 1 97 ? -16.862 -4.655 23.831 1.00 96.56 97 ALA A N 1
ATOM 756 C CA . ALA A 1 97 ? -16.640 -3.342 24.409 1.00 96.56 97 ALA A CA 1
ATOM 757 C C . ALA A 1 97 ? -15.189 -3.253 24.899 1.00 96.56 97 ALA A C 1
ATOM 759 O O . ALA A 1 97 ? -14.786 -4.032 25.769 1.00 96.56 97 ALA A O 1
ATOM 760 N N . LEU A 1 98 ? -14.442 -2.303 24.340 1.00 95.88 98 LEU A N 1
ATOM 761 C CA . LEU A 1 98 ? -13.054 -2.023 24.689 1.00 95.88 98 LEU A CA 1
ATOM 762 C C . LEU A 1 98 ? -12.927 -0.643 25.330 1.00 95.88 98 LEU A C 1
ATOM 764 O O . LEU A 1 98 ? -13.674 0.278 24.995 1.00 95.88 98 LEU A O 1
ATOM 768 N N . LEU A 1 99 ? -12.007 -0.487 26.270 1.00 94.50 99 LEU A N 1
ATOM 769 C CA . LEU A 1 99 ? -11.682 0.820 26.836 1.00 94.50 99 LEU A CA 1
ATOM 770 C C . LEU A 1 99 ? -10.908 1.680 25.817 1.00 94.50 99 LEU A C 1
ATOM 772 O O . LEU A 1 99 ? -10.317 1.140 24.886 1.00 94.50 99 LEU A O 1
ATOM 776 N N . PRO A 1 100 ? -10.914 3.018 25.950 1.00 91.12 100 PRO A N 1
ATOM 777 C CA . PRO A 1 100 ? -10.163 3.906 25.060 1.00 91.12 100 PRO A CA 1
ATOM 778 C C . PRO A 1 100 ? -8.655 3.630 25.005 1.00 91.12 100 PRO A C 1
ATOM 780 O O . PRO A 1 100 ? -8.035 3.899 23.983 1.00 91.12 100 PRO A O 1
ATOM 783 N N . GLU A 1 101 ? -8.090 3.124 26.098 1.00 90.25 101 GLU A N 1
ATOM 784 C CA . GLU A 1 101 ? -6.685 2.742 26.244 1.00 90.25 101 GLU A CA 1
ATOM 785 C C . GLU A 1 101 ? -6.371 1.311 25.784 1.00 90.25 101 GLU A C 1
ATOM 787 O O . GLU A 1 101 ? -5.202 0.958 25.668 1.00 90.25 101 GLU A O 1
ATOM 792 N N . GLU A 1 102 ? -7.389 0.479 25.546 1.00 91.56 102 GLU A N 1
ATOM 793 C CA . GLU A 1 102 ? -7.184 -0.869 25.016 1.00 91.56 102 GLU A CA 1
ATOM 794 C C . GLU A 1 102 ? -6.885 -0.784 23.510 1.00 91.56 102 GLU A C 1
ATOM 796 O O . GLU A 1 102 ? -7.447 0.041 22.784 1.00 91.56 102 GLU A O 1
ATOM 801 N N . THR A 1 103 ? -5.986 -1.644 23.043 1.00 93.56 103 THR A N 1
ATOM 802 C CA . THR A 1 103 ? -5.618 -1.801 21.632 1.00 93.56 103 THR A CA 1
ATOM 803 C C . THR A 1 103 ? -6.287 -3.045 21.047 1.00 93.56 103 THR A C 1
ATOM 805 O O . THR A 1 103 ? -6.840 -3.884 21.768 1.00 93.56 103 THR A O 1
ATOM 808 N N . LEU A 1 104 ? -6.283 -3.153 19.720 1.00 94.00 104 LEU A N 1
ATOM 809 C CA . LEU A 1 104 ? -6.596 -4.397 19.023 1.00 94.00 104 LEU A CA 1
ATOM 810 C C . LEU A 1 104 ? -5.426 -4.792 18.125 1.00 94.00 104 LEU A C 1
ATOM 812 O O . LEU A 1 104 ? -4.707 -3.929 17.634 1.00 94.00 104 LEU A O 1
ATOM 816 N N . GLU A 1 105 ? -5.243 -6.092 17.931 1.00 92.69 105 GLU A N 1
ATOM 817 C CA . GLU A 1 105 ? -4.310 -6.637 16.950 1.00 92.69 105 GLU A CA 1
ATOM 818 C C . GLU A 1 105 ? -5.007 -6.541 15.591 1.00 92.69 105 GLU A C 1
ATOM 820 O O . GLU A 1 105 ? -6.046 -7.169 15.378 1.00 92.69 105 GLU A O 1
ATOM 825 N N . GLN A 1 106 ? -4.499 -5.714 14.687 1.00 90.56 106 GLN A N 1
ATOM 826 C CA . GLN A 1 106 ? -4.986 -5.635 13.316 1.00 90.56 106 GLN A CA 1
ATOM 827 C C . GLN A 1 106 ? -3.976 -6.332 12.411 1.00 90.56 106 GLN A C 1
ATOM 829 O O . GLN A 1 106 ? -2.782 -6.053 12.482 1.00 90.56 106 GLN A O 1
ATOM 834 N N . GLU A 1 107 ? -4.460 -7.242 11.571 1.00 87.75 107 GLU A N 1
ATOM 835 C CA . GLU A 1 107 ? -3.656 -7.785 10.482 1.00 87.75 107 GLU A CA 1
ATOM 836 C C . GLU A 1 107 ? -3.290 -6.615 9.574 1.00 87.75 107 GLU A C 1
ATOM 838 O O . GLU A 1 107 ? -4.180 -5.868 9.135 1.00 87.75 107 GLU A O 1
ATOM 843 N N . ALA A 1 108 ? -1.986 -6.409 9.371 1.00 74.25 108 ALA A N 1
ATOM 844 C CA . ALA A 1 108 ? -1.510 -5.382 8.463 1.00 74.25 108 ALA A CA 1
ATOM 845 C C . ALA A 1 108 ? -2.265 -5.560 7.139 1.00 74.25 108 ALA A C 1
ATOM 847 O O . ALA A 1 108 ? -2.343 -6.684 6.637 1.00 74.25 108 ALA A O 1
ATOM 848 N N . PRO A 1 109 ? -2.925 -4.511 6.618 1.00 66.06 109 PRO A N 1
ATOM 849 C CA . PRO A 1 109 ? -3.667 -4.667 5.385 1.00 66.06 109 PRO A CA 1
ATOM 850 C C . PRO A 1 109 ? -2.694 -5.184 4.322 1.00 66.06 109 PRO A C 1
ATOM 852 O O . PRO A 1 109 ? -1.692 -4.534 4.039 1.00 66.06 109 PRO A O 1
ATOM 855 N N . GLU A 1 110 ? -3.003 -6.328 3.704 1.00 56.53 110 GLU A N 1
ATOM 856 C CA . GLU A 1 110 ? -2.245 -6.841 2.548 1.00 56.53 110 GLU A CA 1
ATOM 857 C C . GLU A 1 110 ? -2.164 -5.790 1.414 1.00 56.53 110 GLU A C 1
ATOM 859 O O . GLU A 1 110 ? -1.309 -5.863 0.534 1.00 56.53 110 GLU A O 1
ATOM 864 N N . SER A 1 111 ? -2.983 -4.732 1.495 1.00 48.56 111 SER A N 1
ATOM 865 C CA . SER A 1 111 ? -2.982 -3.552 0.631 1.00 48.56 111 SER A CA 1
ATOM 866 C C . SER A 1 111 ? -1.827 -2.557 0.848 1.00 48.56 111 SER A C 1
ATOM 868 O O . SER A 1 111 ? -1.989 -1.386 0.527 1.00 48.56 111 SER A O 1
ATOM 870 N N . GLU A 1 112 ? -0.687 -2.993 1.385 1.00 46.94 112 GLU A N 1
ATOM 871 C CA . GLU A 1 112 ? 0.625 -2.359 1.153 1.00 46.94 112 GLU A CA 1
ATOM 872 C C . GLU A 1 112 ? 1.728 -3.394 0.844 1.00 46.94 112 GLU A C 1
ATOM 874 O O . GLU A 1 112 ? 2.867 -3.015 0.604 1.00 46.94 112 GLU A O 1
ATOM 879 N N . ALA A 1 113 ? 1.431 -4.698 0.782 1.00 46.62 113 ALA A N 1
ATOM 880 C CA . ALA A 1 113 ? 2.390 -5.694 0.290 1.00 46.62 113 ALA A CA 1
ATOM 881 C C . ALA A 1 113 ? 2.261 -5.893 -1.230 1.00 46.62 113 ALA A C 1
ATOM 883 O O . ALA A 1 113 ? 3.272 -6.034 -1.911 1.00 46.62 113 ALA A O 1
ATOM 884 N N . GLU A 1 114 ? 1.048 -5.799 -1.787 1.00 46.03 114 GLU A N 1
ATOM 885 C CA . GLU A 1 114 ? 0.848 -5.897 -3.245 1.00 46.03 114 GLU A CA 1
ATOM 886 C C . GLU A 1 114 ? 0.867 -4.536 -3.971 1.00 46.03 114 GLU A C 1
ATOM 888 O O . GLU A 1 114 ? 1.120 -4.486 -5.171 1.00 46.03 114 GLU A O 1
ATOM 893 N N . GLU A 1 115 ? 0.709 -3.409 -3.260 1.00 43.31 115 GLU A N 1
ATOM 894 C CA . GLU A 1 115 ? 0.921 -2.059 -3.828 1.00 43.31 115 GLU A CA 1
ATOM 895 C C . GLU A 1 115 ? 2.377 -1.563 -3.697 1.00 43.31 115 GLU A C 1
ATOM 897 O O . GLU A 1 115 ? 2.723 -0.500 -4.213 1.00 43.31 115 GLU A O 1
ATOM 902 N N . THR A 1 116 ? 3.263 -2.372 -3.102 1.00 41.34 116 THR A N 1
ATOM 903 C CA . THR A 1 116 ? 4.715 -2.109 -3.008 1.00 41.34 116 THR A CA 1
ATOM 904 C C . THR A 1 116 ? 5.524 -2.992 -3.967 1.00 41.34 116 THR A C 1
ATOM 906 O O . THR A 1 116 ? 6.686 -3.300 -3.734 1.00 41.34 116 THR A O 1
ATOM 909 N N . LEU A 1 117 ? 4.926 -3.350 -5.106 1.00 43.72 117 LEU A N 1
ATOM 910 C CA . LEU A 1 117 ? 5.662 -3.548 -6.361 1.00 43.72 117 LEU A CA 1
ATOM 911 C C . LEU A 1 117 ? 5.440 -2.384 -7.341 1.00 43.72 117 LEU A C 1
ATOM 913 O O . LEU A 1 117 ? 5.944 -2.412 -8.458 1.00 43.72 117 LEU A O 1
ATOM 917 N N . HIS A 1 118 ? 4.839 -1.269 -6.895 1.00 41.09 118 HIS A N 1
ATOM 918 C CA . HIS A 1 118 ? 5.290 0.039 -7.372 1.00 41.09 118 HIS A CA 1
ATOM 919 C C . HIS A 1 118 ? 6.672 0.291 -6.777 1.00 41.09 118 HIS A C 1
ATOM 921 O O . HIS A 1 118 ? 6.868 1.102 -5.871 1.00 41.09 118 HIS A O 1
ATOM 927 N N . PHE A 1 119 ? 7.647 -0.444 -7.297 1.00 46.72 119 PHE A N 1
ATOM 928 C CA . PHE A 1 119 ? 9.048 -0.144 -7.143 1.00 46.72 119 PHE A CA 1
ATOM 929 C C . PHE A 1 119 ? 9.218 1.239 -7.788 1.00 46.72 119 PHE A C 1
ATOM 931 O O . PHE A 1 119 ? 9.431 1.385 -8.989 1.00 46.72 119 PHE A O 1
ATOM 938 N N . LYS A 1 120 ? 9.024 2.300 -6.996 1.00 44.84 120 LYS A N 1
ATOM 939 C CA . LYS A 1 120 ? 9.592 3.610 -7.284 1.00 44.84 120 LYS A CA 1
ATOM 940 C C . LYS A 1 120 ? 11.094 3.388 -7.237 1.00 44.84 120 LYS A C 1
ATOM 942 O O . LYS A 1 120 ? 11.730 3.571 -6.203 1.00 44.84 120 LYS A O 1
ATOM 947 N N . LEU A 1 121 ? 11.641 2.938 -8.361 1.00 49.19 121 LEU A N 1
ATOM 948 C CA . LEU A 1 121 ? 13.060 2.963 -8.667 1.00 49.19 121 LEU A CA 1
ATOM 949 C C . LEU A 1 121 ? 13.457 4.441 -8.793 1.00 49.19 121 LEU A C 1
ATOM 951 O O . LEU A 1 121 ? 13.671 4.957 -9.883 1.00 49.19 121 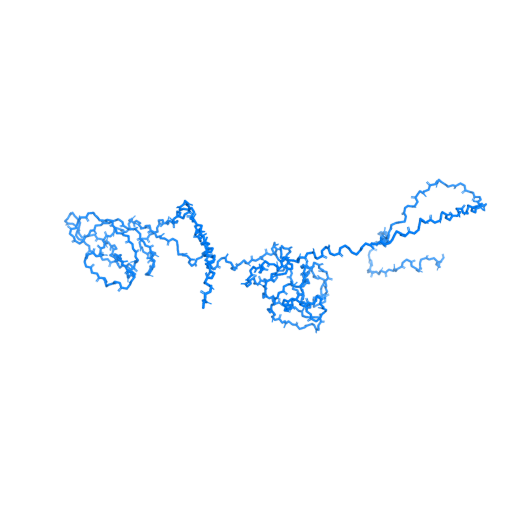LEU A O 1
ATOM 955 N N . ASN A 1 122 ? 13.485 5.137 -7.654 1.00 46.00 122 ASN A N 1
ATOM 956 C CA . ASN A 1 122 ? 14.134 6.428 -7.493 1.00 46.00 122 ASN A CA 1
ATOM 957 C C . ASN A 1 122 ? 15.639 6.164 -7.616 1.00 46.00 122 ASN A C 1
ATOM 959 O O . ASN A 1 122 ? 16.193 5.472 -6.766 1.00 46.00 122 ASN A O 1
ATOM 963 N N . GLU A 1 123 ? 16.260 6.671 -8.684 1.00 45.72 123 GLU A N 1
ATOM 964 C CA . GLU A 1 123 ? 17.702 6.682 -9.012 1.00 45.72 123 GLU A CA 1
ATOM 965 C C . GLU A 1 123 ? 18.484 5.342 -9.038 1.00 45.72 123 GLU A C 1
ATOM 967 O O . GLU A 1 123 ? 19.265 5.141 -9.970 1.00 45.72 123 GLU A O 1
ATOM 972 N N . ALA A 1 124 ? 18.302 4.421 -8.081 1.00 51.03 124 ALA A N 1
ATOM 973 C CA . ALA A 1 124 ? 19.020 3.135 -7.967 1.00 51.03 124 ALA A CA 1
ATOM 974 C C . ALA A 1 124 ? 18.513 2.070 -8.956 1.00 51.03 124 ALA A C 1
ATOM 976 O O . ALA A 1 124 ? 19.287 1.470 -9.690 1.00 51.03 124 ALA A O 1
ATOM 977 N N . GLY A 1 125 ? 17.208 2.075 -9.184 1.00 68.69 125 GLY A N 1
ATOM 978 C CA . GLY A 1 125 ? 16.808 2.542 -10.487 1.00 68.69 125 GLY A CA 1
ATOM 979 C C . GLY A 1 125 ? 16.739 1.616 -11.698 1.00 68.69 125 GLY A C 1
ATOM 980 O O . GLY A 1 125 ? 17.026 0.425 -11.766 1.00 68.69 125 GLY A O 1
ATOM 981 N N . ILE A 1 126 ? 16.492 2.350 -12.761 1.00 80.06 126 ILE A N 1
ATOM 982 C CA . ILE A 1 126 ? 16.607 1.947 -14.148 1.00 80.06 126 ILE A CA 1
ATOM 983 C C . ILE A 1 126 ? 17.926 1.204 -14.440 1.00 80.06 126 ILE A C 1
ATOM 985 O O . ILE A 1 126 ? 17.939 0.341 -15.305 1.00 80.06 126 ILE A O 1
ATOM 989 N N . GLY A 1 127 ? 19.019 1.493 -13.724 1.00 81.94 127 GLY A N 1
ATOM 990 C CA . GLY A 1 127 ? 20.304 0.817 -13.924 1.00 81.94 127 GLY A CA 1
ATOM 991 C C . GLY A 1 127 ? 20.349 -0.648 -13.488 1.00 81.94 127 GLY A C 1
ATOM 992 O O . GLY A 1 127 ? 21.229 -1.369 -13.947 1.00 81.94 127 GLY A O 1
ATOM 993 N N . GLU A 1 128 ? 19.426 -1.082 -12.630 1.00 84.56 128 GLU A N 1
ATOM 994 C CA . GLU A 1 128 ? 19.300 -2.477 -12.187 1.00 84.56 128 GLU A CA 1
ATOM 995 C C . GLU A 1 128 ? 18.359 -3.294 -13.084 1.00 84.56 128 GLU A C 1
ATOM 997 O O . GLU A 1 128 ? 18.295 -4.517 -12.964 1.00 84.56 128 GLU A O 1
ATOM 1002 N N . LEU A 1 129 ? 17.633 -2.643 -14.000 1.00 88.06 129 LEU A N 1
ATOM 1003 C CA . LEU A 1 129 ? 16.767 -3.346 -14.939 1.00 88.06 129 LEU A CA 1
ATOM 1004 C C . LEU A 1 129 ? 17.615 -4.098 -15.965 1.00 88.06 129 LEU A C 1
ATOM 1006 O O . LEU A 1 129 ? 18.516 -3.528 -16.578 1.00 88.06 129 LEU A O 1
ATOM 1010 N N . ALA A 1 130 ? 17.266 -5.355 -16.211 1.00 89.12 130 ALA A N 1
ATOM 1011 C CA . ALA A 1 130 ? 17.832 -6.137 -17.301 1.00 89.12 130 ALA A CA 1
ATOM 1012 C C . ALA A 1 130 ? 16.892 -6.156 -18.516 1.00 89.12 130 ALA A C 1
ATOM 1014 O O . ALA A 1 130 ? 15.694 -5.853 -18.429 1.00 89.12 130 ALA A O 1
ATOM 1015 N N . ALA A 1 131 ? 17.425 -6.555 -19.667 1.00 91.50 131 ALA A N 1
ATOM 1016 C CA . ALA A 1 131 ? 16.603 -6.963 -20.797 1.00 91.50 131 ALA A CA 1
ATOM 1017 C C . ALA A 1 131 ? 15.576 -8.038 -20.372 1.00 91.50 131 ALA A C 1
ATOM 1019 O O . ALA A 1 131 ? 15.859 -8.910 -19.553 1.00 91.50 131 ALA A O 1
ATOM 1020 N N . GLY A 1 132 ? 14.365 -7.969 -20.925 1.00 89.44 132 GLY A N 1
ATOM 1021 C CA . GLY A 1 132 ? 13.261 -8.890 -20.632 1.00 89.44 132 GLY A CA 1
ATOM 1022 C C . GLY A 1 132 ? 12.220 -8.364 -19.639 1.00 89.44 132 GLY A C 1
ATOM 1023 O O . GLY A 1 132 ? 11.092 -8.853 -19.640 1.00 89.44 132 GLY A O 1
ATOM 1024 N N . TYR A 1 133 ? 12.525 -7.329 -18.851 1.00 90.31 133 TYR A N 1
ATOM 1025 C CA . TYR A 1 133 ? 11.536 -6.712 -17.959 1.00 90.31 133 TYR A CA 1
ATOM 1026 C C . TYR A 1 133 ? 10.449 -5.984 -18.754 1.00 90.31 133 TYR A C 1
ATOM 1028 O O . TYR A 1 133 ? 10.748 -5.231 -19.686 1.00 90.31 133 TYR A O 1
ATOM 1036 N N . ARG A 1 134 ? 9.179 -6.153 -18.363 1.00 90.12 134 ARG A N 1
ATOM 1037 C CA . ARG A 1 134 ? 8.070 -5.380 -18.933 1.00 90.12 134 ARG A CA 1
ATOM 1038 C C . ARG A 1 134 ? 7.866 -4.115 -18.118 1.00 90.12 134 ARG A C 1
ATOM 1040 O O . ARG A 1 134 ? 7.494 -4.179 -16.948 1.00 90.12 134 ARG A O 1
ATOM 1047 N N . ILE A 1 135 ? 8.067 -2.968 -18.753 1.00 93.19 135 ILE A N 1
ATOM 1048 C CA . ILE A 1 135 ? 8.012 -1.667 -18.093 1.00 93.19 135 ILE A CA 1
ATOM 1049 C C . ILE A 1 135 ? 7.121 -0.680 -18.844 1.00 93.19 135 ILE A C 1
ATOM 1051 O O . ILE A 1 135 ? 6.877 -0.793 -20.050 1.00 93.19 135 ILE A O 1
ATOM 1055 N N . ARG A 1 136 ? 6.671 0.337 -18.117 1.00 92.62 136 ARG A N 1
ATOM 1056 C CA . ARG A 1 136 ? 6.048 1.542 -18.643 1.00 92.62 136 ARG A CA 1
ATOM 1057 C C . ARG A 1 136 ? 6.894 2.741 -18.258 1.00 92.62 136 ARG A C 1
ATOM 1059 O O . ARG A 1 136 ? 7.125 3.018 -17.086 1.00 92.62 136 ARG A O 1
ATOM 1066 N N . ALA A 1 137 ? 7.350 3.465 -19.270 1.00 92.31 137 ALA A N 1
ATOM 1067 C CA . ALA A 1 137 ? 8.226 4.611 -19.101 1.00 92.31 137 ALA A CA 1
ATOM 1068 C C . ALA A 1 137 ? 7.669 5.823 -19.844 1.00 92.31 137 ALA A C 1
ATOM 1070 O O . ALA A 1 137 ? 7.120 5.708 -20.945 1.00 92.31 137 ALA A O 1
ATOM 1071 N N . THR A 1 138 ? 7.843 6.999 -19.247 1.00 93.38 138 THR A N 1
ATOM 1072 C CA . THR A 1 138 ? 7.601 8.280 -19.912 1.00 93.38 138 THR A CA 1
ATOM 1073 C C . THR A 1 138 ? 8.945 8.920 -20.210 1.00 93.38 138 THR A C 1
ATOM 1075 O O . THR A 1 138 ? 9.764 9.084 -19.316 1.00 93.38 138 THR A O 1
ATOM 1078 N N . GLY A 1 139 ? 9.189 9.255 -21.473 1.00 92.94 139 GLY A N 1
ATOM 1079 C CA . GLY A 1 139 ? 10.465 9.815 -21.906 1.00 92.94 139 GLY A CA 1
ATOM 1080 C C . GLY A 1 139 ? 10.364 10.492 -23.262 1.00 92.94 139 GLY A C 1
ATOM 1081 O O . GLY A 1 139 ? 9.283 10.633 -23.831 1.00 92.94 139 GLY A O 1
ATOM 1082 N N . ARG A 1 140 ? 11.499 10.923 -23.800 1.00 93.88 140 ARG A N 1
ATOM 1083 C CA . ARG A 1 140 ? 11.599 11.621 -25.079 1.00 93.88 140 ARG A CA 1
ATOM 1084 C C . ARG A 1 140 ? 12.080 10.674 -26.167 1.00 93.88 140 ARG A C 1
ATOM 1086 O O . ARG A 1 140 ? 13.107 10.020 -26.024 1.00 93.88 140 ARG A O 1
ATOM 1093 N N . GLU A 1 141 ? 11.348 10.604 -27.270 1.00 93.62 141 GLU A N 1
ATOM 1094 C CA . GLU A 1 141 ? 11.795 9.856 -28.449 1.00 93.62 141 GLU A CA 1
ATOM 1095 C C . GLU A 1 141 ? 12.853 10.658 -29.237 1.00 93.62 141 GLU A C 1
ATOM 1097 O O . GLU A 1 141 ? 12.938 11.880 -29.078 1.00 93.62 141 GLU A O 1
ATOM 1102 N N . PRO A 1 142 ? 13.614 10.039 -30.161 1.00 88.06 142 PRO A N 1
ATOM 1103 C CA . PRO A 1 142 ? 14.650 10.729 -30.943 1.00 88.06 142 PRO A CA 1
ATOM 1104 C C . PRO A 1 142 ? 14.155 11.942 -31.748 1.00 88.06 142 PRO A C 1
ATOM 1106 O O . PRO A 1 142 ? 14.925 12.840 -32.075 1.00 88.06 142 PRO A O 1
ATOM 1109 N N . ARG A 1 143 ? 12.851 12.003 -32.045 1.00 87.94 143 ARG A N 1
ATOM 1110 C CA . ARG A 1 143 ? 12.192 13.147 -32.705 1.00 87.94 143 ARG A CA 1
ATOM 1111 C C . ARG A 1 143 ? 11.903 14.315 -31.759 1.00 87.94 143 ARG A C 1
ATOM 1113 O O . ARG A 1 143 ? 11.313 15.311 -32.169 1.00 87.94 143 ARG A O 1
ATOM 1120 N N . GLY A 1 144 ? 12.272 14.183 -30.492 1.00 88.44 144 GLY A N 1
ATOM 1121 C CA . GLY A 1 144 ? 12.154 15.218 -29.485 1.00 88.44 144 GLY A CA 1
ATOM 1122 C C . GLY A 1 144 ? 10.781 15.329 -28.819 1.00 88.44 144 GLY A C 1
ATOM 1123 O O . GLY A 1 144 ? 10.588 16.292 -28.081 1.00 88.44 144 GLY A O 1
ATOM 1124 N N . ARG A 1 145 ? 9.850 14.392 -29.041 1.00 91.25 145 ARG A N 1
ATOM 1125 C CA . ARG A 1 145 ? 8.520 14.382 -28.401 1.00 91.25 145 ARG A CA 1
ATOM 1126 C C . ARG A 1 145 ? 8.533 13.567 -27.114 1.00 91.25 145 ARG A C 1
ATOM 1128 O O . ARG A 1 145 ? 9.116 12.487 -27.094 1.00 91.25 145 ARG A O 1
ATOM 1135 N N . THR A 1 146 ? 7.848 14.054 -26.084 1.00 93.56 146 THR A N 1
ATOM 1136 C CA . THR A 1 146 ? 7.591 13.278 -24.866 1.00 93.56 146 THR A CA 1
ATOM 1137 C C . THR A 1 146 ? 6.463 12.286 -25.122 1.00 93.56 146 THR A C 1
ATOM 1139 O O . THR A 1 146 ? 5.388 12.673 -25.582 1.00 93.56 146 THR A O 1
ATOM 1142 N N . VAL A 1 147 ? 6.714 11.011 -24.852 1.00 94.50 147 VAL A N 1
ATOM 1143 C CA . VAL A 1 147 ? 5.781 9.906 -25.052 1.00 94.50 147 VAL A CA 1
ATOM 1144 C C . VAL A 1 147 ? 5.839 8.962 -23.855 1.00 94.50 147 VAL A C 1
ATOM 1146 O O . VAL A 1 147 ? 6.906 8.716 -23.295 1.00 94.50 147 VAL A O 1
ATOM 1149 N N . THR A 1 148 ? 4.689 8.406 -23.486 1.00 94.50 148 THR A N 1
ATOM 1150 C CA . THR A 1 148 ? 4.607 7.275 -22.557 1.00 94.50 148 THR A CA 1
ATOM 1151 C C . THR A 1 148 ? 4.494 6.002 -23.381 1.00 94.50 148 THR A C 1
ATOM 1153 O O . THR A 1 148 ? 3.605 5.898 -24.229 1.00 94.50 148 THR A O 1
ATOM 1156 N N . ARG A 1 149 ? 5.401 5.049 -23.165 1.00 93.50 149 ARG A N 1
ATOM 1157 C CA . ARG A 1 149 ? 5.390 3.745 -23.834 1.00 93.50 149 ARG A CA 1
ATOM 1158 C C . ARG A 1 149 ? 5.394 2.629 -22.808 1.00 93.50 149 ARG A C 1
ATOM 1160 O O . ARG A 1 149 ? 6.040 2.729 -21.771 1.00 93.50 149 ARG A O 1
ATOM 1167 N N . GLU A 1 150 ? 4.679 1.572 -23.148 1.00 93.44 150 GLU A N 1
ATOM 1168 C CA . GLU A 1 150 ? 4.690 0.298 -22.448 1.00 93.44 150 GLU A CA 1
ATOM 1169 C C . GLU A 1 150 ? 5.310 -0.748 -23.375 1.00 93.44 150 GLU A C 1
ATOM 1171 O O . GLU A 1 150 ? 4.985 -0.787 -24.565 1.00 93.44 150 GLU A O 1
ATOM 1176 N N . GLY A 1 151 ? 6.204 -1.576 -22.845 1.00 93.69 151 GLY A N 1
ATOM 1177 C CA . GLY A 1 151 ? 6.844 -2.640 -23.607 1.00 93.69 151 GLY A CA 1
ATOM 1178 C C . GLY A 1 151 ? 7.845 -3.432 -22.780 1.00 93.69 151 GLY A C 1
ATOM 1179 O O . GLY A 1 151 ? 8.042 -3.176 -21.595 1.00 93.69 151 GLY A O 1
ATOM 1180 N N . VAL A 1 152 ? 8.475 -4.406 -23.423 1.00 93.75 152 VAL A N 1
ATOM 1181 C CA . VAL A 1 152 ? 9.586 -5.171 -22.857 1.00 93.75 152 VAL A CA 1
ATOM 1182 C C . VAL A 1 152 ? 10.893 -4.443 -23.162 1.00 93.75 152 VAL A C 1
ATOM 1184 O O . VAL A 1 152 ? 11.073 -3.929 -24.271 1.00 93.75 152 VAL A O 1
ATOM 1187 N N . LEU A 1 153 ? 11.800 -4.392 -22.186 1.00 94.81 153 LEU A N 1
ATOM 1188 C CA . LEU A 1 153 ? 13.173 -3.949 -22.401 1.00 94.81 153 LEU A CA 1
ATOM 1189 C C . LEU A 1 153 ? 13.881 -4.930 -23.335 1.00 94.81 153 LEU A C 1
ATOM 1191 O O . LEU A 1 153 ? 14.123 -6.078 -22.980 1.00 94.81 153 LEU A O 1
ATOM 1195 N N . LEU A 1 154 ? 14.216 -4.472 -24.538 1.00 95.19 154 LEU A N 1
ATOM 1196 C CA . LEU A 1 154 ? 14.900 -5.281 -25.553 1.00 95.19 154 LEU A CA 1
ATOM 1197 C C . LEU A 1 154 ? 16.415 -5.365 -25.317 1.00 95.19 154 LEU A C 1
ATOM 1199 O O . LEU A 1 154 ? 17.092 -6.193 -25.916 1.00 95.19 154 LEU A O 1
ATOM 1203 N N . ALA A 1 155 ? 16.952 -4.465 -24.495 1.00 94.69 155 ALA A N 1
ATOM 1204 C CA . ALA A 1 155 ? 18.359 -4.386 -24.129 1.00 94.69 155 ALA A CA 1
ATOM 1205 C C . ALA A 1 155 ? 18.494 -3.733 -22.751 1.00 94.69 155 ALA A C 1
ATOM 1207 O O . ALA A 1 155 ? 17.602 -2.986 -22.332 1.00 94.69 155 ALA A O 1
ATOM 1208 N N . ASP A 1 156 ? 19.629 -3.971 -22.097 1.00 93.56 156 ASP A N 1
ATOM 1209 C CA . ASP A 1 156 ? 19.950 -3.345 -20.818 1.00 93.56 156 ASP A CA 1
ATOM 1210 C C . ASP A 1 156 ? 19.988 -1.811 -20.959 1.00 93.56 156 ASP A C 1
ATOM 1212 O O . ASP A 1 156 ? 20.485 -1.288 -21.971 1.00 93.56 156 ASP A O 1
ATOM 1216 N N . PRO A 1 157 ? 19.468 -1.061 -19.974 1.00 95.19 157 PRO A N 1
ATOM 1217 C CA . 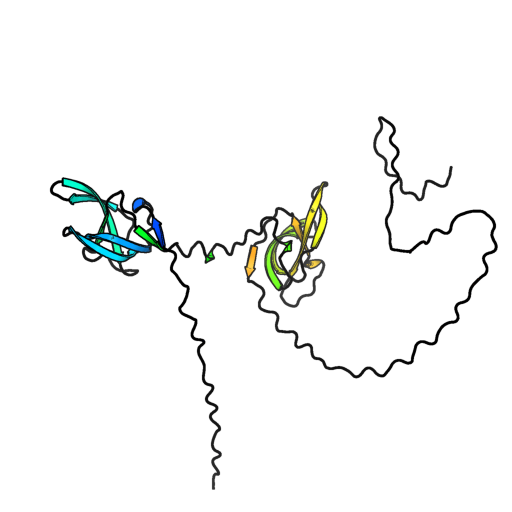PRO A 1 157 ? 19.503 0.393 -19.986 1.00 95.19 157 PRO A CA 1
ATOM 1218 C C . PRO A 1 157 ? 20.922 0.947 -20.068 1.00 95.19 157 PRO A C 1
ATOM 1220 O O . PRO A 1 157 ? 21.831 0.526 -19.356 1.00 95.19 157 PRO A O 1
ATOM 1223 N N . GLN A 1 158 ? 21.108 1.955 -20.918 1.00 94.31 158 GLN A N 1
ATOM 1224 C CA . GLN A 1 158 ? 22.409 2.593 -21.116 1.00 94.31 158 GLN A CA 1
ATOM 1225 C C . GLN A 1 158 ? 22.392 4.026 -20.593 1.00 94.31 158 GLN A C 1
ATOM 1227 O O . GLN A 1 158 ? 21.514 4.807 -20.963 1.00 94.31 158 GLN A O 1
ATOM 1232 N N . ARG A 1 159 ? 23.379 4.391 -19.766 1.00 93.81 159 ARG A N 1
ATOM 1233 C CA . ARG A 1 159 ? 23.606 5.791 -19.383 1.00 93.81 159 ARG A CA 1
ATOM 1234 C C . ARG A 1 159 ? 24.238 6.551 -20.537 1.00 93.81 159 ARG A C 1
ATOM 1236 O O . ARG A 1 159 ? 25.165 6.057 -21.176 1.00 93.81 159 ARG A O 1
ATOM 1243 N N . ASP A 1 160 ? 23.756 7.760 -20.773 1.00 94.69 160 ASP A N 1
ATOM 1244 C CA . ASP A 1 160 ? 24.276 8.644 -21.805 1.00 94.69 160 ASP A CA 1
ATOM 1245 C C . ASP A 1 160 ? 24.155 10.118 -21.394 1.00 94.69 160 ASP A C 1
ATOM 1247 O O . ASP A 1 160 ? 23.390 10.473 -20.500 1.00 94.69 160 ASP A O 1
ATOM 1251 N N . ASN A 1 161 ? 24.911 10.983 -22.067 1.00 93.75 161 ASN A N 1
ATOM 1252 C CA . ASN A 1 161 ? 24.865 12.429 -21.893 1.00 93.75 161 ASN A CA 1
ATOM 1253 C C . ASN A 1 161 ? 24.255 13.077 -23.135 1.00 93.75 161 ASN A C 1
ATOM 1255 O O . ASN A 1 161 ? 24.823 13.010 -24.225 1.00 93.75 161 ASN A O 1
ATOM 1259 N N . THR A 1 162 ? 23.121 13.758 -22.978 1.00 93.00 162 THR A N 1
ATOM 1260 C CA . THR A 1 162 ? 22.453 14.453 -24.088 1.00 93.00 162 THR A CA 1
ATOM 1261 C C . THR A 1 162 ? 22.160 15.906 -23.746 1.00 93.00 162 THR A C 1
ATOM 1263 O O . THR A 1 162 ? 22.294 16.330 -22.602 1.00 93.00 162 THR A O 1
ATOM 1266 N N . ARG A 1 163 ? 21.761 16.697 -24.745 1.00 91.31 163 ARG A N 1
ATOM 1267 C CA . ARG A 1 163 ? 21.247 18.047 -24.504 1.00 91.31 163 ARG A CA 1
ATOM 1268 C C . ARG A 1 163 ? 19.735 18.016 -24.373 1.00 91.31 163 ARG A C 1
ATOM 1270 O O . ARG A 1 163 ? 19.039 17.694 -25.335 1.00 91.31 163 ARG A O 1
ATOM 1277 N N . TRP A 1 164 ? 19.233 18.411 -23.211 1.00 86.88 164 TRP A N 1
ATOM 1278 C CA . TRP A 1 164 ? 17.815 18.618 -22.966 1.00 86.88 164 TRP A CA 1
ATOM 1279 C C . TRP A 1 164 ? 17.563 20.116 -22.842 1.00 86.88 164 TRP A C 1
ATOM 1281 O O . TRP A 1 164 ? 18.124 20.776 -21.979 1.00 86.88 164 TRP A O 1
ATOM 1291 N N . ASP A 1 165 ? 16.790 20.669 -23.774 1.00 86.75 165 ASP A N 1
ATOM 1292 C CA . ASP A 1 165 ? 16.462 22.102 -23.831 1.00 86.75 165 ASP A CA 1
ATOM 1293 C C . ASP A 1 165 ? 17.692 23.033 -23.811 1.00 86.75 165 ASP A C 1
ATOM 1295 O O . ASP A 1 165 ? 17.653 24.163 -23.340 1.00 86.75 165 ASP A O 1
ATOM 1299 N N . GLY A 1 166 ? 18.794 22.553 -24.399 1.00 89.44 166 GLY A N 1
ATOM 1300 C CA . GLY A 1 166 ? 20.054 23.288 -24.538 1.00 89.44 166 GLY A CA 1
ATOM 1301 C C . GLY A 1 166 ? 21.077 23.009 -23.438 1.00 89.44 166 GLY A C 1
ATOM 1302 O O . GLY A 1 166 ? 22.256 23.307 -23.636 1.00 89.44 166 GLY A O 1
ATOM 1303 N N . GLU A 1 167 ? 20.673 22.371 -22.342 1.00 92.31 167 GLU A N 1
ATOM 1304 C CA . GLU A 1 167 ? 21.554 22.035 -21.224 1.00 92.31 167 GLU A CA 1
ATOM 1305 C C . GLU A 1 167 ? 22.040 20.582 -21.320 1.00 92.31 167 GLU A C 1
ATOM 1307 O O . GLU A 1 167 ? 21.273 19.714 -21.740 1.00 92.31 167 GLU A O 1
ATOM 1312 N N . PRO A 1 168 ? 23.310 20.284 -20.990 1.00 92.38 168 PRO A N 1
ATOM 1313 C CA . PRO A 1 168 ? 23.780 18.909 -20.881 1.00 92.38 168 PRO A CA 1
ATOM 1314 C C . PRO A 1 168 ? 23.135 18.238 -19.662 1.00 92.38 168 PRO A C 1
ATOM 1316 O O . PRO A 1 168 ? 23.235 18.750 -18.550 1.00 92.38 168 PRO A O 1
ATOM 1319 N N . VAL A 1 169 ? 22.482 17.100 -19.875 1.00 94.12 169 VAL A N 1
ATOM 1320 C CA . VAL A 1 169 ? 21.804 16.328 -18.829 1.00 94.12 169 VAL A CA 1
ATOM 1321 C C . VAL A 1 169 ? 22.136 14.847 -19.006 1.00 94.12 169 VAL A C 1
ATOM 1323 O O . VAL A 1 169 ? 22.148 14.337 -20.132 1.00 94.12 169 VAL A O 1
ATOM 1326 N N . GLU A 1 170 ? 22.382 14.165 -17.890 1.00 93.56 170 GLU A N 1
ATOM 1327 C CA . GLU A 1 170 ? 22.502 12.708 -17.838 1.00 93.56 170 GLU A CA 1
ATOM 1328 C C . GLU A 1 170 ? 21.132 12.050 -18.028 1.00 93.56 170 GLU A C 1
ATOM 1330 O O . GLU A 1 170 ? 20.120 12.466 -17.455 1.00 93.56 170 GLU A O 1
ATOM 1335 N N . VAL A 1 171 ? 21.095 11.024 -18.871 1.00 94.50 171 VAL A N 1
ATOM 1336 C CA . VAL A 1 171 ? 19.868 10.334 -19.267 1.00 94.50 171 VAL A CA 1
ATOM 1337 C C . VAL A 1 171 ? 20.081 8.828 -19.359 1.00 94.50 171 VAL A C 1
ATOM 1339 O O . VAL A 1 171 ? 21.192 8.340 -19.569 1.00 94.50 171 VAL A O 1
ATOM 1342 N N . TRP A 1 172 ? 18.980 8.093 -19.276 1.00 95.38 172 TRP A N 1
ATOM 1343 C CA . TRP A 1 172 ? 18.894 6.679 -19.607 1.00 95.38 172 TRP A CA 1
ATOM 1344 C C . TRP A 1 172 ? 18.333 6.487 -21.013 1.00 95.38 172 TRP A C 1
ATOM 1346 O O . TRP A 1 172 ? 17.320 7.083 -21.382 1.00 95.38 172 TRP A O 1
ATOM 1356 N N . ARG A 1 173 ? 18.971 5.620 -21.798 1.00 95.69 173 ARG A N 1
ATOM 1357 C CA . ARG A 1 173 ? 18.484 5.135 -23.091 1.00 95.69 173 ARG A CA 1
ATOM 1358 C C . ARG A 1 173 ? 17.857 3.758 -22.907 1.00 95.69 173 ARG A C 1
ATOM 1360 O O . ARG A 1 173 ? 18.553 2.801 -22.577 1.00 95.69 173 ARG A O 1
ATOM 1367 N N . LEU A 1 174 ? 16.552 3.672 -23.147 1.00 96.19 174 LEU A N 1
ATOM 1368 C CA . LEU A 1 174 ? 15.751 2.455 -23.026 1.00 96.19 174 LEU A CA 1
ATOM 1369 C C . LEU A 1 174 ? 15.292 1.999 -24.409 1.00 96.19 174 LEU A C 1
ATOM 1371 O O . LEU A 1 174 ? 14.791 2.810 -25.186 1.00 96.19 174 LEU A O 1
ATOM 1375 N N . HIS A 1 175 ? 15.420 0.709 -24.714 1.00 96.62 175 HIS A N 1
ATOM 1376 C CA . HIS A 1 175 ? 14.846 0.120 -25.924 1.00 96.62 175 HIS A CA 1
ATOM 1377 C C . HIS A 1 175 ? 13.573 -0.638 -25.554 1.00 96.62 175 HIS A C 1
ATOM 1379 O O . HIS A 1 175 ? 13.655 -1.706 -24.958 1.00 96.62 175 HIS A O 1
ATOM 1385 N N . LEU A 1 176 ? 12.410 -0.080 -25.895 1.00 95.81 176 LEU A N 1
ATOM 1386 C CA . LEU A 1 176 ? 11.097 -0.638 -25.561 1.00 95.81 176 LEU A CA 1
ATOM 1387 C C . LEU A 1 176 ? 10.362 -1.122 -26.807 1.00 95.81 176 LEU A C 1
ATOM 1389 O O . LEU A 1 176 ? 10.083 -0.326 -27.711 1.00 95.81 176 LEU A O 1
ATOM 1393 N N . GLY A 1 177 ? 10.006 -2.405 -26.820 1.00 94.50 177 GLY A N 1
ATOM 1394 C CA . GLY A 1 177 ? 9.241 -3.025 -27.901 1.00 94.50 177 GLY A CA 1
ATOM 1395 C C . GLY A 1 177 ? 8.468 -4.261 -27.451 1.00 94.50 177 GLY A C 1
ATOM 1396 O O . GLY A 1 177 ? 8.186 -4.442 -26.264 1.00 94.50 177 GLY A O 1
ATOM 1397 N N . GLN A 1 178 ? 8.082 -5.092 -28.414 1.00 92.62 178 GLN A N 1
ATOM 1398 C CA . GLN A 1 178 ? 7.427 -6.376 -28.162 1.00 92.62 178 GLN A CA 1
ATOM 1399 C C . GLN A 1 178 ? 8.463 -7.477 -27.876 1.00 92.62 178 GLN A C 1
ATOM 1401 O O . GLN A 1 178 ? 9.593 -7.392 -28.362 1.00 92.62 178 GLN A O 1
ATOM 1406 N N . PRO A 1 179 ? 8.106 -8.523 -27.106 1.00 89.44 179 PRO A N 1
ATOM 1407 C CA . PRO A 1 179 ? 9.007 -9.651 -26.883 1.00 89.44 179 PRO A CA 1
ATOM 1408 C C . PRO A 1 179 ? 9.422 -10.283 -28.222 1.00 89.44 179 PRO A C 1
ATOM 1410 O O . PRO A 1 179 ? 8.576 -10.548 -29.076 1.00 89.44 179 PRO A O 1
ATOM 1413 N N . GLY A 1 180 ? 10.726 -10.506 -28.403 1.00 87.12 180 GLY A N 1
ATOM 1414 C CA . GLY A 1 180 ? 11.308 -11.064 -29.630 1.00 87.12 180 GLY A CA 1
ATOM 1415 C C . GLY A 1 180 ? 11.685 -10.042 -30.711 1.00 87.12 180 GLY A C 1
ATOM 1416 O O . GLY A 1 180 ? 12.226 -10.435 -31.742 1.00 87.12 180 GLY A O 1
ATOM 1417 N N . GLU A 1 181 ? 11.434 -8.744 -30.510 1.00 90.62 181 GLU A N 1
ATOM 1418 C CA . GLU A 1 181 ? 11.943 -7.704 -31.410 1.00 90.62 181 GLU A CA 1
ATOM 1419 C C . GLU A 1 181 ? 13.413 -7.353 -31.128 1.00 90.62 181 GLU A C 1
ATOM 1421 O O . GLU A 1 181 ? 13.878 -7.378 -29.992 1.00 90.62 181 GLU A O 1
ATOM 1426 N N . GLU A 1 182 ? 14.140 -6.934 -32.165 1.00 92.06 182 GLU A N 1
ATOM 1427 C CA . GLU A 1 182 ? 15.498 -6.408 -32.012 1.00 92.06 182 GLU A CA 1
ATOM 1428 C C . GLU A 1 182 ? 15.506 -4.969 -31.462 1.00 92.06 182 GLU A C 1
ATOM 1430 O O . GLU A 1 182 ? 14.639 -4.133 -31.768 1.00 92.06 182 GLU A O 1
ATOM 1435 N N . ALA A 1 183 ? 16.538 -4.643 -30.680 1.00 93.56 183 ALA A N 1
ATOM 1436 C CA . ALA A 1 183 ? 16.784 -3.294 -30.185 1.00 93.56 183 ALA A CA 1
ATOM 1437 C C . ALA A 1 183 ? 17.144 -2.344 -31.346 1.00 93.56 183 ALA A C 1
ATOM 1439 O O . ALA A 1 183 ? 18.283 -2.268 -31.799 1.00 93.56 183 ALA A O 1
ATOM 1440 N N . ALA A 1 184 ? 16.148 -1.603 -31.837 1.00 92.31 184 ALA A N 1
ATOM 1441 C CA . ALA A 1 184 ? 16.283 -0.670 -32.951 1.00 92.31 184 ALA A CA 1
ATOM 1442 C C . ALA A 1 184 ? 16.025 0.780 -32.518 1.00 92.31 184 ALA A C 1
ATOM 1444 O O . ALA A 1 184 ? 15.305 1.049 -31.558 1.00 92.31 184 ALA A O 1
ATOM 1445 N N . HIS A 1 185 ? 16.513 1.746 -33.301 1.00 91.00 185 HIS A N 1
ATOM 1446 C CA . HIS A 1 185 ? 16.354 3.177 -33.005 1.00 91.00 185 HIS A CA 1
ATOM 1447 C C . HIS A 1 185 ? 14.885 3.629 -32.865 1.00 91.00 185 HIS A C 1
ATOM 1449 O O . HIS A 1 185 ? 14.584 4.569 -32.137 1.00 91.00 185 HIS A O 1
ATOM 1455 N N . ARG A 1 186 ? 13.941 2.942 -33.524 1.00 92.19 186 ARG A N 1
ATOM 1456 C CA . ARG A 1 186 ? 12.495 3.209 -33.389 1.00 92.19 186 ARG A CA 1
ATOM 1457 C C . ARG A 1 186 ? 11.932 2.847 -32.001 1.00 92.19 186 ARG A C 1
ATOM 1459 O O . ARG A 1 186 ? 10.896 3.387 -31.608 1.00 92.19 186 ARG A O 1
ATOM 1466 N N . HIS A 1 187 ? 12.614 1.959 -31.278 1.00 93.94 187 HIS A N 1
ATOM 1467 C CA . HIS A 1 187 ? 12.290 1.507 -29.921 1.00 93.94 187 HIS A CA 1
ATOM 1468 C C . HIS A 1 187 ? 12.988 2.351 -28.846 1.00 93.94 187 HIS A C 1
ATOM 1470 O O . HIS A 1 187 ? 12.699 2.185 -27.666 1.00 93.94 187 HIS A O 1
ATOM 1476 N N . LEU A 1 188 ? 13.882 3.263 -29.243 1.00 95.62 188 LEU A N 1
ATOM 1477 C CA . LEU A 1 188 ? 14.649 4.088 -28.321 1.00 95.62 188 LEU A CA 1
ATOM 1478 C C . LEU A 1 188 ? 13.761 5.136 -27.636 1.00 95.62 188 LEU A C 1
ATOM 1480 O O . LEU A 1 188 ? 13.071 5.922 -28.292 1.00 95.62 188 LEU A O 1
ATOM 1484 N N . LEU A 1 189 ? 13.844 5.172 -26.313 1.00 95.56 189 LEU A N 1
ATOM 1485 C CA . LEU A 1 189 ? 13.242 6.161 -25.437 1.00 95.56 189 LEU A CA 1
ATOM 1486 C C . LEU A 1 189 ? 14.324 6.720 -24.508 1.00 95.56 189 LEU A C 1
ATOM 1488 O O . LEU A 1 189 ? 15.036 5.960 -23.856 1.00 95.56 189 LEU A O 1
ATOM 1492 N N . THR A 1 190 ? 14.440 8.042 -24.443 1.00 95.44 190 THR A N 1
ATOM 1493 C CA . THR A 1 190 ? 15.386 8.729 -23.560 1.00 95.44 190 THR A CA 1
ATOM 1494 C C . THR A 1 190 ? 14.656 9.250 -22.328 1.00 95.44 190 THR A C 1
ATOM 1496 O O . THR A 1 190 ? 13.744 10.065 -22.452 1.00 95.44 190 THR A O 1
ATOM 1499 N N . VAL A 1 191 ? 15.054 8.802 -21.146 1.00 93.75 191 VAL A N 1
ATOM 1500 C CA . VAL A 1 191 ? 14.415 9.109 -19.856 1.00 93.75 191 VAL A CA 1
ATOM 1501 C C . VAL A 1 191 ? 15.416 9.870 -18.984 1.00 93.75 191 VAL A C 1
ATOM 1503 O O . VAL A 1 191 ? 16.609 9.569 -19.041 1.00 93.75 191 VAL A O 1
ATOM 1506 N N . ARG A 1 192 ? 14.993 10.892 -18.227 1.00 91.06 192 ARG A N 1
ATOM 1507 C CA . ARG A 1 192 ? 15.927 11.611 -17.336 1.00 91.06 192 ARG A CA 1
ATOM 1508 C C . ARG A 1 192 ? 16.293 10.730 -16.143 1.00 91.06 192 ARG A C 1
ATOM 1510 O O . ARG A 1 192 ? 15.565 9.801 -15.814 1.00 91.06 192 ARG A O 1
ATOM 1517 N N . LEU A 1 193 ? 17.423 11.016 -15.500 1.00 86.56 193 LEU A N 1
ATOM 1518 C CA . LEU A 1 193 ? 17.877 10.237 -14.343 1.00 86.56 193 LEU A CA 1
ATOM 1519 C C . LEU A 1 193 ? 16.864 10.252 -13.181 1.00 86.56 193 LEU A C 1
ATOM 1521 O O . LEU A 1 193 ? 16.681 9.235 -12.519 1.00 86.56 193 LEU A O 1
ATOM 1525 N N . ASP A 1 194 ? 16.171 11.381 -13.011 1.00 79.75 194 ASP A N 1
ATOM 1526 C CA . ASP A 1 194 ? 15.178 11.607 -11.953 1.00 79.75 194 ASP A CA 1
ATOM 1527 C C . ASP A 1 194 ? 13.759 11.130 -12.320 1.00 79.75 194 ASP A C 1
ATOM 1529 O O . ASP A 1 194 ? 12.845 11.195 -11.495 1.00 79.75 194 ASP A O 1
ATOM 1533 N N . ASP A 1 195 ? 13.536 10.696 -13.566 1.00 82.88 195 ASP A N 1
ATOM 1534 C CA . ASP A 1 195 ? 12.214 10.261 -14.019 1.00 82.88 195 ASP A CA 1
ATOM 1535 C C . ASP A 1 195 ? 11.911 8.841 -13.515 1.00 82.88 195 ASP A C 1
ATOM 1537 O O . ASP A 1 195 ? 12.766 7.957 -13.475 1.00 82.88 195 ASP A O 1
ATOM 1541 N N . THR A 1 196 ? 10.650 8.602 -13.155 1.00 76.62 196 THR A N 1
ATOM 1542 C CA . THR A 1 196 ? 10.201 7.301 -12.645 1.00 76.62 196 THR A CA 1
ATOM 1543 C C . THR A 1 196 ? 9.772 6.373 -13.785 1.00 76.62 196 THR A C 1
ATOM 1545 O O . THR A 1 196 ? 9.041 6.775 -14.694 1.00 76.62 196 THR A O 1
ATOM 1548 N N . VAL A 1 197 ? 10.189 5.108 -13.703 1.00 84.25 197 VAL A N 1
ATOM 1549 C CA . VAL A 1 197 ? 9.736 4.011 -14.569 1.00 84.25 197 VAL A CA 1
ATOM 1550 C C . VAL A 1 197 ? 8.899 3.042 -13.737 1.00 84.25 197 VAL A C 1
ATOM 1552 O O . VAL A 1 197 ? 9.284 2.690 -12.626 1.00 84.25 197 VAL A O 1
ATOM 1555 N N . GLU A 1 198 ? 7.755 2.619 -14.271 1.00 83.12 198 GLU A N 1
ATOM 1556 C CA . GLU A 1 198 ? 6.874 1.633 -13.641 1.00 83.12 198 GLU A CA 1
ATOM 1557 C C . GLU A 1 198 ? 7.207 0.238 -14.187 1.00 83.12 198 GLU A C 1
ATOM 1559 O O . GLU A 1 198 ? 7.155 0.020 -15.400 1.00 83.12 198 GLU A O 1
ATOM 1564 N N . ILE A 1 199 ? 7.540 -0.718 -13.317 1.00 85.25 199 ILE A N 1
ATOM 1565 C CA . ILE A 1 199 ? 7.644 -2.133 -13.699 1.00 85.25 199 ILE A CA 1
ATOM 1566 C C . ILE A 1 199 ? 6.231 -2.716 -13.692 1.00 85.25 199 ILE A C 1
ATOM 1568 O O . ILE A 1 199 ? 5.518 -2.588 -12.704 1.00 85.25 199 ILE A O 1
ATOM 1572 N N . ILE A 1 200 ? 5.818 -3.325 -14.803 1.00 82.12 200 ILE A N 1
ATOM 1573 C CA . ILE A 1 200 ? 4.489 -3.937 -14.930 1.00 82.12 200 ILE A CA 1
ATOM 1574 C C . ILE A 1 200 ? 4.545 -5.422 -14.594 1.00 82.12 200 ILE A C 1
ATOM 1576 O O . ILE A 1 200 ? 3.661 -5.897 -13.901 1.00 82.12 200 ILE A O 1
ATOM 1580 N N . ASN A 1 201 ? 5.560 -6.140 -15.084 1.00 77.19 201 ASN A N 1
ATOM 1581 C CA . ASN A 1 201 ? 5.789 -7.550 -14.774 1.00 77.19 201 ASN A CA 1
ATOM 1582 C C . ASN A 1 201 ? 7.294 -7.838 -14.749 1.00 77.19 201 ASN A C 1
ATOM 1584 O O . ASN A 1 201 ? 8.049 -7.311 -15.577 1.00 77.19 201 ASN A O 1
ATOM 1588 N N . GLU A 1 202 ? 7.698 -8.720 -13.838 1.00 63.84 202 GLU A N 1
ATOM 1589 C CA . GLU A 1 202 ? 9.011 -9.365 -13.865 1.00 63.84 202 GLU A CA 1
ATOM 1590 C C . GLU A 1 202 ? 9.179 -10.197 -15.146 1.00 63.84 202 GLU A C 1
ATOM 1592 O O . GLU A 1 202 ? 8.176 -10.612 -15.743 1.00 63.84 202 GLU A O 1
ATOM 1597 N N . PRO A 1 203 ? 10.425 -10.380 -15.624 1.00 64.50 203 PRO A N 1
ATOM 1598 C CA . PRO A 1 203 ? 10.688 -11.125 -16.843 1.00 64.50 203 PRO A CA 1
ATOM 1599 C C . PRO A 1 203 ? 10.048 -12.509 -16.744 1.00 64.50 203 PRO A C 1
ATOM 1601 O O . PRO A 1 203 ? 10.350 -13.280 -15.834 1.00 64.50 203 PRO A O 1
ATOM 1604 N N . ASP A 1 204 ? 9.175 -12.820 -17.703 1.00 57.94 204 ASP A N 1
ATOM 1605 C CA . ASP A 1 204 ? 8.806 -14.204 -17.988 1.00 57.94 204 ASP A CA 1
ATOM 1606 C C . ASP A 1 204 ? 10.134 -14.928 -18.245 1.00 57.94 204 ASP A C 1
ATOM 1608 O O . ASP A 1 204 ? 10.886 -14.446 -19.107 1.00 57.94 204 ASP A O 1
ATOM 1612 N N . PRO A 1 205 ? 10.516 -15.951 -17.448 1.00 55.72 205 PRO A N 1
ATOM 1613 C CA . PRO A 1 205 ? 11.811 -16.596 -17.584 1.00 55.72 205 PRO A CA 1
ATOM 1614 C C . PRO A 1 205 ? 11.978 -16.954 -19.048 1.00 55.72 205 PRO A C 1
ATOM 1616 O O . PRO A 1 205 ? 11.183 -17.727 -19.587 1.00 55.72 205 PRO A O 1
ATOM 1619 N N . ALA A 1 206 ? 12.957 -16.307 -19.695 1.00 53.66 206 ALA A N 1
ATOM 1620 C CA . ALA A 1 206 ? 13.182 -16.471 -21.118 1.00 53.66 206 ALA A CA 1
ATOM 1621 C C . ALA A 1 206 ? 13.127 -17.972 -21.416 1.00 53.66 206 ALA A C 1
ATOM 1623 O O . ALA A 1 206 ? 13.736 -18.733 -20.650 1.00 53.66 206 ALA A O 1
ATOM 1624 N N . PRO A 1 207 ? 12.385 -18.418 -22.452 1.00 50.62 207 PRO A N 1
ATOM 1625 C CA . PRO A 1 207 ? 12.434 -19.815 -22.842 1.00 50.62 207 PRO A CA 1
ATOM 1626 C C . PRO A 1 207 ? 13.911 -20.111 -22.992 1.00 50.62 207 PRO A C 1
ATOM 1628 O O . PRO A 1 207 ? 14.579 -19.410 -23.757 1.00 50.62 207 PRO A O 1
ATOM 1631 N N . ALA A 1 208 ? 14.423 -21.018 -22.151 1.00 46.25 208 ALA A N 1
ATOM 1632 C CA . ALA A 1 208 ? 15.824 -21.377 -22.156 1.00 46.25 208 ALA A CA 1
ATOM 1633 C C . ALA A 1 208 ? 16.169 -21.554 -23.624 1.00 46.25 208 ALA A C 1
ATOM 1635 O O . ALA A 1 208 ? 15.545 -22.380 -24.295 1.00 46.25 208 ALA A O 1
ATOM 1636 N N . HIS A 1 209 ? 17.030 -20.681 -24.153 1.00 50.00 209 HIS A N 1
ATOM 1637 C CA . HIS A 1 209 ? 17.599 -20.927 -25.455 1.00 50.00 209 HIS A CA 1
ATOM 1638 C C . HIS A 1 209 ? 18.293 -22.262 -25.245 1.00 50.00 209 HIS A C 1
ATOM 1640 O O . HIS A 1 209 ? 19.335 -22.320 -24.596 1.00 50.00 209 HIS A O 1
ATOM 1646 N N . GLU A 1 210 ? 17.628 -23.343 -25.660 1.00 45.84 210 GLU A N 1
ATOM 1647 C CA . GLU A 1 210 ? 18.261 -24.613 -25.917 1.00 45.84 210 GLU A CA 1
ATOM 1648 C C . GLU A 1 210 ? 19.349 -24.212 -26.893 1.00 45.84 210 GLU A C 1
ATOM 1650 O O . GLU A 1 210 ? 19.087 -23.909 -28.059 1.00 45.84 210 GLU A O 1
ATOM 1655 N N . GLU A 1 211 ? 20.547 -24.008 -26.347 1.00 49.25 211 GLU A N 1
ATOM 1656 C CA . GLU A 1 211 ? 21.761 -23.883 -27.110 1.00 49.25 211 GLU A CA 1
ATOM 1657 C C . GLU A 1 211 ? 21.822 -25.195 -27.861 1.00 49.25 211 GLU A C 1
ATOM 1659 O O . GLU A 1 211 ? 22.281 -26.215 -27.339 1.00 49.25 211 GLU A O 1
ATOM 1664 N N . ASP A 1 212 ? 21.236 -25.168 -29.054 1.00 47.19 212 ASP A N 1
ATOM 1665 C CA . ASP A 1 212 ? 21.234 -26.236 -30.015 1.00 47.19 212 ASP A CA 1
ATOM 1666 C C . ASP A 1 212 ? 22.701 -26.376 -30.401 1.00 47.19 212 ASP A C 1
ATOM 1668 O O . ASP A 1 212 ? 23.226 -25.769 -31.337 1.00 47.19 212 ASP A O 1
ATOM 1672 N N . SER A 1 213 ? 23.397 -27.128 -29.552 1.00 49.91 213 SER A N 1
ATOM 1673 C CA . SER A 1 213 ? 24.785 -27.532 -29.634 1.00 49.91 213 SER A CA 1
ATOM 1674 C C . SER A 1 213 ? 24.900 -28.555 -30.756 1.00 49.91 213 SER A C 1
ATOM 1676 O O . SER A 1 213 ? 25.484 -29.624 -30.606 1.00 49.91 213 SER A O 1
ATOM 1678 N N . SER A 1 214 ? 24.362 -28.216 -31.923 1.00 45.97 214 SER A N 1
ATOM 1679 C CA . SER A 1 214 ? 24.745 -28.793 -33.193 1.00 45.97 214 SER A CA 1
ATOM 1680 C C . SER A 1 214 ? 26.097 -28.195 -33.556 1.00 45.97 214 SER A C 1
ATOM 1682 O O . SER A 1 214 ? 26.250 -27.320 -34.409 1.00 45.97 214 SER A O 1
ATOM 1684 N N . SER A 1 215 ? 27.098 -28.701 -32.835 1.00 48.16 215 SER A N 1
ATOM 1685 C CA . SER A 1 215 ? 28.501 -28.706 -33.205 1.00 48.16 215 SER A CA 1
ATOM 1686 C C . SER A 1 215 ? 28.604 -29.234 -34.635 1.00 48.16 215 SER A C 1
ATOM 1688 O O . SER A 1 215 ? 28.664 -30.436 -34.891 1.00 48.16 215 SER A O 1
ATOM 1690 N N . THR A 1 216 ? 28.567 -28.319 -35.600 1.00 48.88 216 THR A N 1
ATOM 1691 C CA . THR A 1 216 ? 28.989 -28.622 -36.960 1.00 48.88 216 THR A CA 1
ATOM 1692 C C . THR A 1 216 ? 30.499 -28.746 -36.864 1.00 48.88 216 THR A C 1
ATOM 1694 O O . THR A 1 216 ? 31.188 -27.753 -36.631 1.00 48.88 216 THR A O 1
ATOM 1697 N N . ALA A 1 217 ? 30.994 -29.981 -36.935 1.00 54.91 217 ALA A N 1
ATOM 1698 C CA . ALA A 1 217 ? 32.410 -30.306 -36.942 1.00 54.91 217 ALA A CA 1
ATOM 1699 C C . ALA A 1 217 ? 33.143 -29.386 -37.931 1.00 54.91 217 ALA A C 1
ATOM 1701 O O . ALA A 1 217 ? 33.022 -29.531 -39.148 1.00 54.91 217 ALA A O 1
ATOM 1702 N N . ARG A 1 218 ? 33.861 -28.398 -37.390 1.00 48.25 218 ARG A N 1
ATOM 1703 C CA . ARG A 1 218 ? 34.693 -27.484 -38.163 1.00 48.25 218 ARG A CA 1
ATOM 1704 C C . ARG A 1 218 ? 35.910 -28.277 -38.620 1.00 48.25 218 ARG A C 1
ATOM 1706 O O . ARG A 1 218 ? 36.730 -28.703 -37.808 1.00 48.25 218 ARG A O 1
ATOM 1713 N N . GLU A 1 219 ? 35.962 -28.509 -39.924 1.00 65.06 219 GLU A N 1
ATOM 1714 C CA . GLU A 1 219 ? 37.128 -28.994 -40.653 1.00 65.06 219 GLU A CA 1
ATOM 1715 C C . GLU A 1 219 ? 38.372 -28.196 -40.211 1.00 65.06 219 GLU A C 1
ATOM 1717 O O . GLU A 1 219 ? 38.289 -26.968 -40.090 1.00 65.06 219 GLU A O 1
ATOM 1722 N N . PRO A 1 220 ? 39.497 -28.855 -39.879 1.00 65.81 220 PRO A N 1
ATOM 1723 C CA . PRO A 1 220 ? 40.653 -28.174 -39.313 1.00 65.81 220 PRO A CA 1
ATOM 1724 C C . PRO A 1 220 ? 41.241 -27.184 -40.324 1.00 65.81 220 PRO A C 1
ATOM 1726 O O . PRO A 1 220 ? 41.754 -27.579 -41.371 1.00 65.81 220 PRO A O 1
ATOM 1729 N N . GLU A 1 221 ? 41.187 -25.892 -39.990 1.00 67.25 221 GLU A N 1
ATOM 1730 C CA . GLU A 1 221 ? 41.903 -24.853 -40.728 1.00 67.25 221 GLU A CA 1
ATOM 1731 C C . GLU A 1 221 ? 43.414 -25.157 -40.735 1.00 67.25 221 GLU A C 1
ATOM 1733 O O . GLU A 1 221 ? 43.984 -25.507 -39.692 1.00 67.25 221 GLU A O 1
ATOM 1738 N N . PRO A 1 222 ? 44.093 -25.030 -41.890 1.00 66.56 222 PRO A N 1
ATOM 1739 C CA . PRO A 1 222 ? 45.532 -25.219 -41.970 1.00 66.56 222 PRO A CA 1
ATOM 1740 C C . PRO A 1 222 ? 46.265 -24.140 -41.164 1.00 66.56 222 PRO A C 1
ATOM 1742 O O . PRO A 1 222 ? 45.899 -22.965 -41.177 1.00 66.56 222 PRO A O 1
ATOM 1745 N N . ALA A 1 223 ? 47.325 -24.562 -40.472 1.00 67.81 223 ALA A N 1
ATOM 1746 C CA . ALA A 1 223 ? 48.144 -23.719 -39.611 1.00 67.81 223 ALA A CA 1
ATOM 1747 C C . ALA A 1 223 ? 48.602 -22.420 -40.313 1.00 67.81 223 ALA A C 1
ATOM 1749 O O . ALA A 1 223 ? 48.994 -22.463 -41.485 1.00 67.81 223 ALA A O 1
ATOM 1750 N N . PRO A 1 224 ? 48.615 -21.273 -39.607 1.00 62.84 224 PRO A N 1
ATOM 1751 C CA . PRO A 1 224 ? 49.081 -20.018 -40.176 1.00 62.84 224 PRO A CA 1
ATOM 1752 C C . PRO A 1 224 ? 50.565 -20.129 -40.535 1.00 62.84 224 PRO A C 1
ATOM 1754 O O . PRO A 1 224 ? 51.419 -20.413 -39.694 1.00 62.84 224 PRO A O 1
ATOM 1757 N N . VAL A 1 225 ? 50.873 -19.903 -41.810 1.00 65.62 225 VAL A N 1
ATOM 1758 C CA . VAL A 1 225 ? 52.244 -19.843 -42.316 1.00 65.62 225 VAL A CA 1
ATOM 1759 C C . VAL A 1 225 ? 52.894 -18.580 -41.748 1.00 65.62 225 VAL A C 1
ATOM 1761 O O . VAL A 1 225 ? 52.452 -17.469 -42.040 1.00 65.62 225 VAL A O 1
ATOM 1764 N N . SER A 1 226 ? 53.923 -18.745 -40.913 1.00 58.19 226 SER A N 1
ATOM 1765 C CA . SER A 1 226 ? 54.710 -17.642 -40.353 1.00 58.19 226 SER A CA 1
ATOM 1766 C C . SER A 1 226 ? 55.226 -16.721 -41.459 1.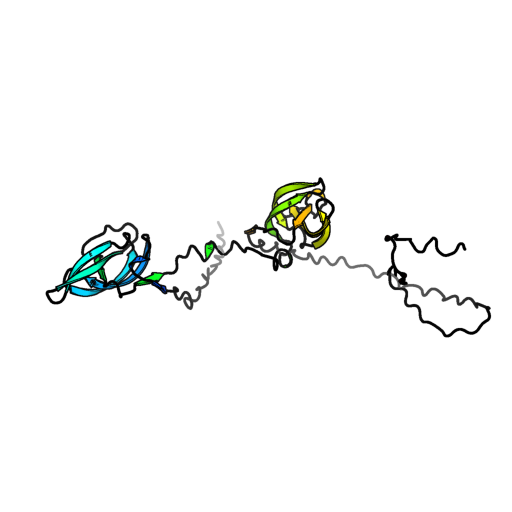00 58.19 226 SER A C 1
ATOM 1768 O O . SER A 1 226 ? 56.083 -17.109 -42.254 1.00 58.19 226 SER A O 1
ATOM 1770 N N . ALA A 1 227 ? 54.730 -15.485 -41.492 1.00 59.66 227 ALA A N 1
ATOM 1771 C CA . ALA A 1 227 ? 55.285 -14.443 -42.341 1.00 59.66 227 ALA A CA 1
ATOM 1772 C C . ALA A 1 227 ? 56.685 -14.036 -41.828 1.00 59.66 227 ALA A C 1
ATOM 1774 O O . ALA A 1 227 ? 56.879 -13.905 -40.615 1.00 59.66 227 ALA A O 1
ATOM 1775 N N . PRO A 1 228 ? 57.674 -13.817 -42.713 1.00 55.12 228 PRO A N 1
ATOM 1776 C CA . PRO A 1 228 ? 58.990 -13.344 -42.309 1.00 55.12 228 PRO A CA 1
ATOM 1777 C C . PRO A 1 228 ? 58.910 -11.895 -41.814 1.00 55.12 228 PRO A C 1
ATOM 1779 O O . PRO A 1 228 ? 58.454 -10.997 -42.521 1.00 55.12 228 PRO A O 1
ATOM 1782 N N . VAL A 1 229 ? 59.395 -11.664 -40.595 1.00 52.06 229 VAL A N 1
ATOM 1783 C CA . VAL A 1 229 ? 59.608 -10.324 -40.038 1.00 52.06 229 VAL A CA 1
ATOM 1784 C C . VAL A 1 229 ? 60.744 -9.658 -40.816 1.00 52.06 229 VAL A C 1
ATOM 1786 O O . VAL A 1 229 ? 61.906 -10.046 -40.696 1.00 52.06 229 VAL A O 1
ATOM 1789 N N . VAL A 1 230 ? 60.410 -8.661 -41.635 1.00 49.53 230 VAL A N 1
ATOM 1790 C CA . VAL A 1 230 ? 61.389 -7.815 -42.327 1.00 49.53 230 VAL A CA 1
ATOM 1791 C C . VAL A 1 230 ? 61.744 -6.642 -41.418 1.00 49.53 230 VAL A C 1
ATOM 1793 O O . VAL A 1 230 ? 60.965 -5.705 -41.256 1.00 49.53 230 VAL A O 1
ATOM 1796 N N . THR A 1 231 ? 62.936 -6.684 -40.824 1.00 44.94 231 THR A N 1
ATOM 1797 C CA . THR A 1 231 ? 63.500 -5.563 -40.061 1.00 44.94 231 THR A CA 1
ATOM 1798 C C . THR A 1 231 ? 64.189 -4.592 -41.020 1.00 44.94 231 THR A C 1
ATOM 1800 O O . THR A 1 231 ? 65.235 -4.910 -41.586 1.00 44.94 231 THR A O 1
ATOM 1803 N N . LEU A 1 232 ? 63.621 -3.398 -41.203 1.00 46.34 232 LEU A N 1
ATOM 1804 C CA . LEU A 1 232 ? 64.268 -2.308 -41.939 1.00 46.34 232 LEU A CA 1
ATOM 1805 C C . LEU A 1 232 ? 65.236 -1.537 -41.018 1.00 46.34 232 LEU A C 1
ATOM 1807 O O . LEU A 1 232 ? 64.845 -1.159 -39.912 1.00 46.34 232 LEU A O 1
ATOM 1811 N N . PRO A 1 233 ? 66.483 -1.257 -41.444 1.00 43.66 233 PRO A N 1
ATOM 1812 C CA . PRO A 1 233 ? 67.402 -0.426 -40.676 1.00 43.66 233 PRO A CA 1
ATOM 1813 C C . PRO A 1 233 ? 67.050 1.060 -40.830 1.00 43.66 233 PRO A C 1
ATOM 1815 O O . PRO A 1 233 ? 67.216 1.644 -41.901 1.00 43.66 233 PRO A O 1
ATOM 1818 N N . VAL A 1 234 ? 66.627 1.701 -39.738 1.00 48.91 234 VAL A N 1
ATOM 1819 C CA . VAL A 1 234 ? 66.523 3.165 -39.662 1.00 48.91 234 VAL A CA 1
ATOM 1820 C C . VAL A 1 234 ? 67.894 3.727 -39.279 1.00 48.91 234 VAL A C 1
ATOM 1822 O O . VAL A 1 234 ? 68.341 3.611 -38.139 1.00 48.91 234 VAL A O 1
ATOM 1825 N N . LYS A 1 235 ? 68.587 4.330 -40.250 1.00 47.50 235 LYS A N 1
ATOM 1826 C CA . LYS A 1 235 ? 69.723 5.231 -40.008 1.00 47.50 235 LYS A CA 1
ATOM 1827 C C . LYS A 1 235 ? 69.170 6.625 -39.714 1.00 47.50 235 LYS A C 1
ATOM 1829 O O . LYS A 1 235 ? 68.548 7.216 -40.589 1.00 47.50 235 LYS A O 1
ATOM 1834 N N . GLY A 1 236 ? 69.444 7.174 -38.534 1.00 38.91 236 GLY A N 1
ATOM 1835 C CA . GLY A 1 236 ? 69.088 8.561 -38.238 1.00 38.91 236 GLY A CA 1
ATOM 1836 C C . GLY A 1 236 ? 69.453 9.008 -36.830 1.00 38.91 236 GLY A C 1
ATOM 1837 O O . GLY A 1 236 ? 68.707 8.783 -35.894 1.00 38.91 236 GLY A O 1
ATOM 1838 N N . HIS A 1 237 ? 70.636 9.607 -36.731 1.00 42.97 237 HIS A N 1
ATOM 1839 C CA . HIS A 1 237 ? 71.178 10.486 -35.694 1.00 42.97 237 HIS A CA 1
ATOM 1840 C C . HIS A 1 237 ? 70.274 10.986 -34.551 1.00 42.97 237 HIS A C 1
ATOM 1842 O O . HIS A 1 237 ? 69.252 11.621 -34.779 1.00 42.97 237 HIS A O 1
ATOM 1848 N N . GLY A 1 238 ? 70.837 10.920 -33.337 1.00 43.78 238 GLY A N 1
ATOM 1849 C CA . GLY A 1 238 ? 70.681 11.979 -32.335 1.00 43.78 238 GLY A CA 1
ATOM 1850 C C . GLY A 1 238 ? 69.931 11.581 -31.067 1.00 43.78 238 GLY A C 1
ATOM 1851 O O . GLY A 1 238 ? 68.713 11.555 -31.049 1.00 43.78 238 GLY A O 1
ATOM 1852 N N . LEU A 1 239 ? 70.702 11.311 -30.007 1.00 52.38 239 LEU A N 1
ATOM 1853 C CA . LEU A 1 239 ? 70.375 11.475 -28.580 1.00 52.38 239 LEU A CA 1
ATOM 1854 C C . LEU A 1 239 ? 68.883 11.633 -28.216 1.00 52.38 239 LEU A C 1
ATOM 1856 O O . LEU A 1 239 ? 68.351 12.737 -28.180 1.00 52.38 239 LEU A O 1
ATOM 1860 N N . GLY A 1 240 ? 68.254 10.535 -27.801 1.00 43.06 240 GLY A N 1
ATOM 1861 C CA . GLY A 1 240 ? 66.948 10.559 -27.148 1.00 43.06 240 GLY A CA 1
ATOM 1862 C C . GLY A 1 240 ? 66.568 9.169 -26.652 1.00 43.06 240 GLY A C 1
ATOM 1863 O O . GLY A 1 240 ? 66.623 8.205 -27.403 1.00 43.06 240 GLY A O 1
ATOM 1864 N N . LYS A 1 241 ? 66.258 9.051 -25.360 1.00 45.16 241 LYS A N 1
ATOM 1865 C CA . LYS A 1 241 ? 65.916 7.801 -24.657 1.00 45.16 241 LYS A CA 1
ATOM 1866 C C . LYS A 1 241 ? 64.787 7.027 -25.372 1.00 45.16 241 LYS A C 1
ATOM 1868 O O . LYS A 1 241 ? 63.872 7.666 -25.883 1.00 45.16 241 LYS A O 1
ATOM 1873 N N . PRO A 1 242 ? 64.773 5.679 -25.347 1.00 40.09 242 PRO A N 1
ATOM 1874 C CA . PRO A 1 242 ? 63.666 4.920 -25.917 1.00 40.09 242 PRO A CA 1
ATOM 1875 C C . PRO A 1 242 ? 62.412 5.071 -25.044 1.00 40.09 242 PRO A C 1
ATOM 1877 O O . PRO A 1 242 ? 62.354 4.557 -23.926 1.00 40.09 242 PRO A O 1
ATOM 1880 N N . ILE A 1 243 ? 61.397 5.764 -25.561 1.00 45.50 243 ILE A N 1
ATOM 1881 C CA . ILE A 1 243 ? 60.031 5.729 -25.031 1.00 45.50 243 ILE A CA 1
ATOM 1882 C C . ILE A 1 243 ? 59.326 4.553 -25.709 1.00 45.50 243 ILE A C 1
ATOM 1884 O O . ILE A 1 243 ? 59.184 4.518 -26.931 1.00 45.50 243 ILE A O 1
ATOM 1888 N N . ARG A 1 244 ? 58.900 3.563 -24.920 1.00 33.47 244 ARG A N 1
ATOM 1889 C CA . ARG A 1 244 ? 57.990 2.511 -25.386 1.00 33.47 244 ARG A CA 1
ATOM 1890 C C . ARG A 1 244 ? 56.609 3.137 -25.590 1.00 33.47 244 ARG A C 1
ATOM 1892 O O . ARG A 1 244 ? 55.910 3.381 -24.614 1.00 33.47 244 ARG A O 1
ATOM 1899 N N . HIS A 1 245 ? 56.221 3.382 -26.838 1.00 32.59 245 HIS A N 1
ATOM 1900 C CA . HIS A 1 245 ? 54.827 3.648 -27.180 1.00 32.59 245 HIS A CA 1
ATOM 1901 C C . HIS A 1 245 ? 54.084 2.316 -27.279 1.00 32.59 245 HIS A C 1
ATOM 1903 O O . HIS A 1 245 ? 54.301 1.535 -28.202 1.00 32.59 245 HIS A O 1
ATOM 1909 N N . VAL A 1 246 ? 53.217 2.059 -26.304 1.00 36.09 246 VAL A N 1
ATOM 1910 C CA . VAL A 1 246 ? 52.089 1.147 -26.480 1.00 36.09 246 VAL A CA 1
ATOM 1911 C C . VAL A 1 246 ? 50.999 1.974 -27.154 1.00 36.09 246 VAL A C 1
ATOM 1913 O O . VAL A 1 246 ? 50.567 2.988 -26.611 1.00 36.09 246 VAL A O 1
ATOM 1916 N N . VAL A 1 247 ? 50.618 1.593 -28.371 1.00 39.38 247 VAL A N 1
ATOM 1917 C CA . VAL A 1 247 ? 49.481 2.188 -29.074 1.00 39.38 247 VAL A CA 1
ATOM 1918 C C . VAL A 1 247 ? 48.218 1.609 -28.446 1.00 39.38 247 VAL A C 1
ATOM 1920 O O . VAL A 1 247 ? 47.880 0.452 -28.678 1.00 39.38 247 VAL A O 1
ATOM 1923 N N . THR A 1 248 ? 47.543 2.410 -27.630 1.00 38.22 248 THR A N 1
ATOM 1924 C CA . THR A 1 248 ? 46.143 2.198 -27.253 1.00 38.22 248 THR A CA 1
ATOM 1925 C C . THR A 1 248 ? 45.353 3.455 -27.587 1.00 38.22 248 THR A C 1
ATOM 1927 O O . THR A 1 248 ? 45.850 4.567 -27.417 1.00 38.22 248 THR A O 1
ATOM 1930 N N . ASN A 1 249 ? 44.157 3.225 -28.119 1.00 41.72 249 ASN A N 1
ATOM 1931 C CA . ASN A 1 249 ? 43.248 4.177 -28.745 1.00 41.72 249 ASN A CA 1
ATOM 1932 C C . ASN A 1 249 ? 43.054 5.505 -27.991 1.00 41.72 249 ASN A C 1
ATOM 1934 O O . ASN A 1 249 ? 42.886 5.530 -26.776 1.00 41.72 249 ASN A O 1
ATOM 1938 N N . GLU A 1 250 ? 43.052 6.576 -28.789 1.00 48.75 250 GLU A N 1
ATOM 1939 C CA . GLU A 1 250 ? 42.357 7.861 -28.626 1.00 48.75 250 GLU A CA 1
ATOM 1940 C C . GLU A 1 250 ? 42.142 8.395 -27.199 1.00 48.75 250 GLU A C 1
ATOM 1942 O O . GLU A 1 250 ? 41.111 8.178 -26.568 1.00 48.75 250 GLU A O 1
ATOM 1947 N N . VAL A 1 251 ? 43.068 9.249 -26.752 1.00 36.97 251 VAL A N 1
ATOM 1948 C CA . VAL A 1 251 ? 42.785 10.288 -25.752 1.00 36.97 251 VAL A CA 1
ATOM 1949 C C . VAL A 1 251 ? 43.264 11.623 -26.318 1.00 36.97 251 VAL A C 1
ATOM 1951 O O . VAL A 1 251 ? 44.463 11.869 -26.447 1.00 36.97 251 VAL A O 1
ATOM 1954 N N . VAL A 1 252 ? 42.316 12.487 -26.682 1.00 43.56 252 VAL A N 1
ATOM 1955 C CA . VAL A 1 252 ? 42.569 13.875 -27.094 1.00 43.56 252 VAL A CA 1
ATOM 1956 C C . VAL A 1 252 ? 42.888 14.689 -25.837 1.00 43.56 252 VAL A C 1
ATOM 1958 O O . VAL A 1 252 ? 42.001 15.015 -25.052 1.00 43.56 252 VAL A O 1
ATOM 1961 N N . GLY A 1 253 ? 44.168 14.982 -25.608 1.00 38.25 253 GLY A N 1
ATOM 1962 C CA . GLY A 1 253 ? 44.611 15.847 -24.512 1.00 38.25 253 GLY A CA 1
ATOM 1963 C C . GLY A 1 253 ? 44.517 17.330 -24.884 1.00 38.25 253 GLY A C 1
ATOM 1964 O O . GLY A 1 253 ? 45.008 17.733 -25.934 1.00 38.25 253 GLY A O 1
ATOM 1965 N N . TYR A 1 254 ? 43.934 18.152 -24.008 1.00 45.03 254 TYR A N 1
ATOM 1966 C CA . TYR A 1 254 ? 43.984 19.617 -24.094 1.00 45.03 254 TYR A CA 1
ATOM 1967 C C . TYR A 1 254 ? 45.052 20.150 -23.129 1.00 45.03 254 TYR A C 1
ATOM 1969 O O . TYR A 1 254 ? 45.087 19.758 -21.962 1.00 45.03 254 TYR A O 1
ATOM 1977 N N . LEU A 1 255 ? 45.916 21.052 -23.601 1.00 42.75 255 LEU A N 1
ATOM 1978 C CA . LEU A 1 255 ? 46.950 21.704 -22.791 1.00 42.75 255 LEU A CA 1
ATOM 1979 C C . LEU A 1 255 ? 46.411 23.021 -22.206 1.00 42.75 255 LEU A C 1
ATOM 1981 O O . LEU A 1 255 ? 45.735 23.780 -22.900 1.00 42.75 255 LEU A O 1
ATOM 1985 N N . ARG A 1 256 ? 46.694 23.284 -20.925 1.00 40.19 256 ARG A N 1
ATOM 1986 C CA . ARG A 1 256 ? 46.184 24.434 -20.160 1.00 40.19 256 ARG A CA 1
ATOM 1987 C C . ARG A 1 256 ? 47.327 25.385 -19.817 1.00 40.19 256 ARG A C 1
ATOM 1989 O O . ARG A 1 256 ? 48.241 24.987 -19.105 1.00 40.19 256 ARG A O 1
ATOM 1996 N N . GLU A 1 257 ? 47.210 26.652 -20.201 1.00 44.88 257 GLU A N 1
ATOM 1997 C CA . GLU A 1 257 ? 47.982 27.745 -19.600 1.00 44.88 257 GLU A CA 1
ATOM 1998 C C . GLU A 1 257 ? 47.031 28.865 -19.152 1.00 44.88 257 GLU A C 1
ATOM 2000 O O . GLU A 1 257 ? 46.138 29.244 -19.913 1.00 44.88 257 GLU A O 1
ATOM 2005 N N . PRO A 1 258 ? 47.162 29.390 -17.920 1.00 43.09 258 PRO A N 1
ATOM 2006 C CA . PRO A 1 258 ? 46.344 30.499 -17.456 1.00 43.09 258 PRO A CA 1
ATOM 2007 C C . PRO A 1 258 ? 46.979 31.843 -17.833 1.00 43.09 258 PRO A C 1
ATOM 2009 O O . PRO A 1 258 ? 48.141 32.104 -17.519 1.00 43.09 258 PRO A O 1
ATOM 2012 N N . ARG A 1 259 ? 46.185 32.741 -18.423 1.00 43.53 259 ARG A N 1
ATOM 2013 C CA . ARG A 1 259 ? 46.418 34.187 -18.341 1.00 43.53 259 ARG A CA 1
ATOM 2014 C C . ARG A 1 259 ? 45.100 34.915 -18.121 1.00 43.53 259 ARG A C 1
ATOM 2016 O O . ARG A 1 259 ? 44.082 34.560 -18.707 1.00 43.53 259 ARG A O 1
ATOM 2023 N N . ASP A 1 260 ? 45.154 35.887 -17.222 1.00 50.25 260 ASP A N 1
ATOM 2024 C CA . ASP A 1 260 ? 44.013 36.607 -16.674 1.00 50.25 260 ASP A CA 1
ATOM 2025 C C . ASP A 1 260 ? 43.178 37.331 -17.740 1.00 50.25 260 ASP A C 1
ATOM 2027 O O . ASP A 1 260 ? 43.710 38.074 -18.565 1.00 50.25 260 ASP A O 1
ATOM 2031 N N . GLY A 1 261 ? 41.853 37.186 -17.637 1.00 57.03 261 GLY A N 1
ATOM 2032 C CA . GLY A 1 261 ? 40.928 38.275 -17.957 1.00 57.03 261 GLY A CA 1
ATOM 2033 C C . GLY A 1 261 ? 40.168 38.275 -19.287 1.00 57.03 261 GLY A C 1
ATOM 2034 O O . GLY A 1 261 ? 39.497 39.273 -19.527 1.00 57.03 261 GLY A O 1
ATOM 2035 N N . GLU A 1 262 ? 40.174 37.227 -20.124 1.00 48.41 262 GLU A N 1
ATOM 2036 C CA . GLU A 1 262 ? 39.380 37.227 -21.374 1.00 48.41 262 GLU A CA 1
ATOM 2037 C C . GLU A 1 262 ? 38.692 35.892 -21.728 1.00 48.41 262 GLU A C 1
ATOM 2039 O O . GLU A 1 262 ? 39.076 34.807 -21.298 1.00 48.41 262 GLU A O 1
ATOM 2044 N N . SER A 1 263 ? 37.615 36.015 -22.514 1.00 52.56 263 SER A N 1
ATOM 2045 C CA . SER A 1 263 ? 36.646 34.985 -22.914 1.00 52.56 263 SER A CA 1
ATOM 2046 C C . SER A 1 263 ? 37.241 33.723 -23.555 1.00 52.56 263 SER A C 1
ATOM 2048 O O . SER A 1 263 ? 38.103 33.795 -24.430 1.00 52.56 263 SER A O 1
ATOM 2050 N N . TRP A 1 264 ? 36.663 32.575 -23.197 1.00 57.94 264 TRP A N 1
ATOM 2051 C CA . TRP A 1 264 ? 37.017 31.228 -23.649 1.00 57.94 264 TRP A CA 1
ATOM 2052 C C . TRP A 1 264 ? 36.922 31.041 -25.174 1.00 57.94 264 TRP A C 1
ATOM 2054 O O . TRP A 1 264 ? 35.869 31.270 -25.771 1.00 57.94 264 TRP A O 1
ATOM 2064 N N . LYS A 1 265 ? 37.987 30.527 -25.803 1.00 54.41 265 LYS A N 1
ATOM 2065 C CA . LYS A 1 265 ? 37.943 29.951 -27.158 1.00 54.41 265 LYS A CA 1
ATOM 2066 C C . LYS A 1 265 ? 38.672 28.610 -27.186 1.00 54.41 265 LYS A C 1
ATOM 2068 O O . LYS A 1 265 ? 39.849 28.531 -26.852 1.00 54.41 265 LYS A O 1
ATOM 2073 N N . TRP A 1 266 ? 37.966 27.566 -27.609 1.00 48.59 266 TRP A N 1
ATOM 2074 C CA . TRP A 1 266 ? 38.530 26.239 -27.850 1.00 48.59 266 TRP A CA 1
ATOM 2075 C C . TRP A 1 266 ? 39.151 26.198 -29.248 1.00 48.59 266 TRP A C 1
ATOM 2077 O O . TRP A 1 266 ? 38.480 26.543 -30.221 1.00 48.59 266 TRP A O 1
ATOM 2087 N N . THR A 1 267 ? 40.410 25.764 -29.359 1.00 51.81 267 THR A N 1
ATOM 2088 C CA . THR A 1 267 ? 41.071 25.560 -30.660 1.00 51.81 267 THR A CA 1
ATOM 2089 C C . THR A 1 267 ? 41.562 24.109 -30.756 1.00 51.81 267 THR A C 1
ATOM 2091 O O . THR A 1 267 ? 42.297 23.681 -29.867 1.00 51.81 267 THR A O 1
ATOM 2094 N N . PRO A 1 268 ? 41.166 23.334 -31.783 1.00 48.47 268 PRO A N 1
ATOM 2095 C CA . PRO A 1 268 ? 41.711 21.998 -32.041 1.00 48.47 268 PRO A CA 1
ATOM 2096 C C . PRO A 1 268 ? 43.212 22.041 -32.385 1.00 48.47 268 PRO A C 1
ATOM 2098 O O . PRO A 1 268 ? 43.668 22.980 -33.040 1.00 48.47 268 PRO A O 1
ATOM 2101 N N . ILE A 1 269 ? 43.965 21.007 -31.983 1.00 51.34 269 ILE A N 1
ATOM 2102 C CA . ILE A 1 269 ? 45.437 20.915 -32.117 1.00 51.34 269 ILE A CA 1
ATOM 2103 C C . ILE A 1 269 ? 45.935 20.955 -33.574 1.00 51.34 269 ILE A C 1
ATOM 2105 O O . ILE A 1 269 ? 47.064 21.374 -33.813 1.00 51.34 269 ILE A O 1
ATOM 2109 N N . GLU A 1 270 ? 45.096 20.650 -34.567 1.00 50.78 270 GLU A N 1
ATOM 2110 C CA . GLU A 1 270 ? 45.492 20.661 -35.988 1.00 50.78 270 GLU A CA 1
ATOM 2111 C C . GLU A 1 270 ? 45.898 22.044 -36.541 1.00 50.78 270 GLU A C 1
ATOM 2113 O O . GLU A 1 270 ? 46.359 22.141 -37.676 1.00 50.78 270 GLU A O 1
ATOM 2118 N N . LYS A 1 271 ? 45.761 23.131 -35.767 1.00 49.75 271 LYS A N 1
ATOM 2119 C CA . LYS A 1 271 ? 46.143 24.493 -36.189 1.00 49.75 271 LYS A CA 1
ATOM 2120 C C . LYS A 1 271 ? 47.305 25.135 -35.421 1.00 49.75 271 LYS A C 1
ATOM 2122 O O . LYS A 1 271 ? 47.560 26.319 -35.629 1.00 49.75 271 LYS A O 1
ATOM 2127 N N . ALA A 1 272 ? 48.029 24.398 -34.577 1.00 49.31 272 ALA A N 1
ATOM 2128 C CA . ALA A 1 272 ? 49.144 24.964 -33.804 1.00 49.31 272 ALA A CA 1
ATOM 2129 C C . ALA A 1 272 ? 50.526 24.902 -34.496 1.00 49.31 272 ALA A C 1
ATOM 2131 O O . ALA A 1 272 ? 51.449 25.557 -34.025 1.00 49.31 272 ALA A O 1
ATOM 2132 N N . GLU A 1 273 ? 50.681 24.200 -35.626 1.00 50.19 273 GLU A N 1
ATOM 2133 C CA . GLU A 1 273 ? 51.978 24.044 -36.326 1.00 50.19 273 GLU A CA 1
ATOM 2134 C C . GLU A 1 273 ? 52.149 24.911 -37.591 1.00 50.19 273 GLU A C 1
ATOM 2136 O O . GLU A 1 273 ? 52.887 24.567 -38.512 1.00 50.19 273 GLU A O 1
ATOM 2141 N N . GLN A 1 274 ? 51.506 26.079 -37.653 1.00 47.19 274 GLN A N 1
ATOM 2142 C CA . GLN A 1 274 ? 51.875 27.116 -38.628 1.00 47.19 274 GLN A CA 1
ATOM 2143 C C . GLN A 1 274 ? 51.976 28.484 -37.953 1.00 47.19 274 GLN A C 1
ATOM 2145 O O . GLN A 1 274 ? 51.131 29.358 -38.154 1.00 47.19 274 GLN A O 1
ATOM 2150 N N . ARG A 1 275 ? 53.024 28.663 -37.147 1.00 45.19 275 ARG A N 1
ATOM 2151 C CA . ARG A 1 275 ? 53.631 29.961 -36.840 1.00 45.19 275 ARG A CA 1
ATOM 2152 C C . ARG A 1 275 ? 55.115 29.803 -36.558 1.00 45.19 275 ARG A C 1
ATOM 2154 O O . ARG A 1 275 ? 55.466 28.829 -35.862 1.00 45.19 275 ARG A O 1
#

Sequence (275 aa):
MRVQAPGLCVLVDSHEPEIPKEMNELIYEEVPVSCAKQGARVRAKGKDTRGYTKTLEGTLLRAPKDTRAQRDGRSVKVWRIYVGQPGERPCNQNTLALLPEETLEQEAPESEAEETLHFKLNEAGIGELAAGYRIRATGREPRGRTVTREGVLLADPQRDNTRWDGEPVEVWRLHLGQPGEEAAHRHLLTVRLDDTVEIINEPDPAPAHEEDSSSTAREPEPAPVSAPVVTLPVKGHGLGKPIRHVVTNEVVGYLREPRDGESWKWTPIEKAEQR

Foldseek 3Di:
DDDDDDDDDDPPPPPPPPPPPPDPPQDWDWAQLQPDDAQWWWWFWAAALVRDTDIATAGFNDRWDWDWDQDPNDTAIWTKTFGDYVPDDRDSVRIGTHHRPGTITTRDPCVVVVVVLQPQQQLVHLQPDAFQFWKWFWAAAPVGDTDIDTATFQGRWDWDWDDDVNDTAIWIWTQGDYPPDHRDSRRTGIGGSRGTMRGPDDGPPPPPPPPPPPPPPDDDDDDDDDDDDDDDDDDDDDDDDDDDDDDDDDDQDDDDDDDDDDDDDDDHPVPPPDD

pLDDT: mean 73.78, std 22.24, range [32.0, 97.69]

Organism: NCBI:txid33904

Secondary structure (DSSP, 8-state):
----PPP--------------------EEEEEGGGPPTT-EEEEEEE-TTS-EEEEEEEE-S--EEEEEEETTEEEEEEEEEEESTTPPP-TTSEEEE-TT-EEEEEPPGGGTSGGG-----SS-GGGPPTT-EEEEEEE-TTS-EEEEEEEESS--EEEEEEETTEEEEEEEEEEE-TT----GGGEEEEETT--EEEEEPPP----------------PPPP----------------------------PPP----SS-------GGGSS--